Protein 3DKA (pdb70)

Organism: Bacillus subtilis (strain 168) (NCBI:txid224308)

InterPro domains:
  IPR007837 DNA damage-inducible protein DinB [PF05163] (1-151)
  IPR034660 DinB/YfiT-like putative metalloenzymes [G3DSA:1.20.120.450] (1-144)
  IPR034660 DinB/YfiT-like putative metalloenzymes [SSF109854] (5-150)

Foldseek 3Di:
DVLLVQVCQQLVQLLVLLVLQDPVQQQPAPDPPGGLVVLLLCLLVLLLLLLVCLQVLENCSVVDDDDRSNVSSVVSSVNSSVSRVPRDVCSQQDWRDVPPDIDGSVRSSVVSVSSLVSLVVSVVSSVVVDDPGDDNGHD/DVLLVQVCQQLVQLLVLLVLQDPVQQQPAPDPPGGLVVLLLCLLVVLLLLLVCLLVLENCSVVPPDDDPDDRSNVSSVVSSVSSSVSRVPRDVCSQQDWRDDCTDGSVRSSVVSVSSLVSLVVSVVSSVVVDDDGDDNGHD

CATH classification: 1.20.120.450

Secondary structure (DSSP, 8-state):
-HHHHHHHHHHHHHHHHHTT--TTSTT--SSTT--HHHHHHHHHHHHHHHHHHHHHSSSGGGT-----HHHHHHHHHHHHHHHHHT--HHHHHSEE---SS-EEHHHHHHH--HHHHHHHHHHHHHH-----PPPSS--/-HHHHHHHHHHHHHHHHHHT--GGGTT--SSTT--HHHHHHHHHHHHHHHHHHHHHSSSGGGT---------HHHHHHHHHHHHHHHHTT--HHHHHSEE----EEHHHHHHH--HHHHHHHHHHHHHH--------SS--

Nearest PDB structures (foldseek):
  3dka-assembly1_A  TM=1.007E+00  e=7.018E-20  Bacillus subtilis
  3dka-assembly1_B  TM=9.836E-01  e=7.040E-18  Bacillus subtilis
  3gor-assembly2_D  TM=9.625E-01  e=6.086E-12  Geobacillus stearothermophilus
  6iz2-assembly1_A  TM=8.121E-01  e=1.147E-03  Deinococcus radiodurans R1 = ATCC 13939 = DSM 20539
  2yqy-assembly1_A  TM=7.508E-01  e=2.844E-02  Thermus thermophilus HB8

B-factor: mean 34.04, std 8.87, range [6.15, 75.33]

Structure (mmCIF, N/CA/C/O backbone):
data_3DKA
#
_entry.id   3DKA
#
_cell.length_a   57.690
_cell.length_b   63.340
_cell.length_c   82.060
_cell.angle_alpha   90.000
_cell.angle_beta   90.000
_cell.angle_gamma   90.000
#
_symmetry.space_group_name_H-M   'P 21 21 21'
#
loop_
_entity.id
_entity.type
_entity.pdbx_description
1 polymer 'DinB-like Protein'
2 non-polymer 'CHLORIDE ION'
3 water water
#
loop_
_atom_site.group_PDB
_atom_site.id
_atom_site.type_symbol
_atom_site.label_atom_id
_atom_site.label_alt_id
_atom_site.label_comp_id
_atom_site.label_asym_id
_atom_site.label_entity_id
_atom_site.label_seq_id
_atom_site.pdbx_PDB_ins_code
_atom_site.Cartn_x
_atom_site.Cartn_y
_atom_site.Cartn_z
_atom_site.occupancy
_atom_site.B_iso_or_equiv
_atom_site.auth_seq_id
_atom_site.auth_comp_id
_atom_site.auth_asym_id
_atom_site.auth_atom_id
_atom_site.pdbx_PDB_model_num
ATOM 1 N N . ASN A 1 6 ? 25.038 26.090 3.793 1.00 48.42 5 ASN A N 1
ATOM 2 C CA . ASN A 1 6 ? 24.694 27.496 4.170 1.00 48.55 5 ASN A CA 1
ATOM 3 C C . ASN A 1 6 ? 25.201 27.821 5.579 1.00 46.03 5 ASN A C 1
ATOM 4 O O . ASN A 1 6 ? 24.548 27.492 6.579 1.00 45.34 5 ASN A O 1
ATOM 9 N N . GLN A 1 7 ? 26.362 28.476 5.647 1.00 42.78 6 GLN A N 1
ATOM 10 C CA . GLN A 1 7 ? 27.013 28.749 6.923 1.00 39.86 6 GLN A CA 1
ATOM 11 C C . GLN A 1 7 ? 26.350 29.897 7.707 1.00 37.66 6 GLN A C 1
ATOM 12 O O . GLN A 1 7 ? 26.439 29.937 8.931 1.00 37.43 6 GLN A O 1
ATOM 15 N N . ILE A 1 8 ? 25.684 30.814 7.010 1.00 35.01 7 ILE A N 1
ATOM 16 C CA . ILE A 1 8 ? 24.965 31.923 7.657 1.00 34.35 7 ILE A CA 1
ATOM 17 C C . ILE A 1 8 ? 23.824 31.376 8.509 1.00 31.16 7 ILE A C 1
ATOM 18 O O . ILE A 1 8 ? 23.710 31.698 9.684 1.00 28.71 7 ILE A O 1
ATOM 23 N N . VAL A 1 9 ? 22.987 30.550 7.890 1.00 30.95 8 VAL A N 1
ATOM 24 C CA . VAL A 1 9 ? 21.840 29.926 8.560 1.00 29.93 8 VAL A CA 1
ATOM 25 C C . VAL A 1 9 ? 22.315 28.951 9.639 1.00 29.64 8 VAL A C 1
ATOM 26 O O . VAL A 1 9 ? 21.832 28.962 10.758 1.00 30.36 8 VAL A O 1
ATOM 30 N N . SER A 1 10 ? 23.276 28.117 9.285 1.00 30.17 9 SER A N 1
ATOM 31 C CA . SER A 1 10 ? 23.871 27.177 10.220 1.00 30.76 9 SER A CA 1
ATOM 32 C C . SER A 1 10 ? 24.424 27.877 11.473 1.00 30.09 9 SER A C 1
ATOM 33 O O . SER A 1 10 ? 24.170 27.471 12.607 1.00 29.99 9 SER A O 1
ATOM 36 N N . HIS A 1 11 ? 25.199 28.930 11.255 1.00 29.88 10 HIS A N 1
ATOM 37 C CA . HIS A 1 11 ? 25.835 29.644 12.351 1.00 29.32 10 HIS A CA 1
ATOM 38 C C . HIS A 1 11 ? 24.781 30.357 13.219 1.00 27.87 10 HIS A C 1
ATOM 39 O O . HIS A 1 11 ? 24.905 30.405 14.450 1.00 27.76 10 HIS A O 1
ATOM 46 N N . PHE A 1 12 ? 23.743 30.883 12.578 1.00 26.46 11 PHE A N 1
ATOM 47 C CA . PHE A 1 12 ? 22.606 31.464 13.305 1.00 26.14 11 PHE A CA 1
ATOM 48 C C . PHE A 1 12 ? 21.916 30.442 14.215 1.00 25.25 11 PHE A C 1
ATOM 49 O O . PHE A 1 12 ? 21.832 30.638 15.426 1.00 26.68 11 PHE A O 1
ATOM 57 N N . LEU A 1 13 ? 21.439 29.356 13.622 1.00 25.30 12 LEU A N 1
ATOM 58 C CA . LEU A 1 13 ? 20.717 28.290 14.344 1.00 24.59 12 LEU A CA 1
ATOM 59 C C . LEU A 1 13 ? 21.539 27.654 15.461 1.00 24.59 12 LEU A C 1
ATOM 60 O O . LEU A 1 13 ? 20.992 27.213 16.484 1.00 24.04 12 LEU A O 1
ATOM 65 N N . SER A 1 14 ? 22.850 27.600 15.245 1.00 24.27 13 SER A N 1
ATOM 66 C CA . SER A 1 14 ? 23.830 27.158 16.242 1.00 24.68 13 SER A CA 1
ATOM 67 C C . SER A 1 14 ? 23.665 27.856 17.589 1.00 25.19 13 SER A C 1
ATOM 68 O O . SER A 1 14 ? 23.933 27.260 18.634 1.00 27.87 13 SER A O 1
ATOM 71 N N . HIS A 1 15 ? 23.261 29.127 17.553 1.00 24.35 14 HIS A N 1
ATOM 72 C CA . HIS A 1 15 ? 22.979 29.904 18.755 1.00 23.42 14 HIS A CA 1
ATOM 73 C C . HIS A 1 15 ? 21.485 29.987 19.065 1.00 22.61 14 HIS A C 1
ATOM 74 O O . HIS A 1 15 ? 21.083 29.831 20.207 1.00 23.08 14 HIS A O 1
ATOM 81 N N . ARG A 1 16 ? 20.675 30.251 18.046 1.00 23.62 15 ARG A N 1
ATOM 82 C CA . ARG A 1 16 ? 19.224 30.381 18.201 1.00 23.64 15 ARG A CA 1
ATOM 83 C C . ARG A 1 16 ? 18.565 29.104 18.709 1.00 24.14 15 ARG A C 1
ATOM 84 O O . ARG A 1 16 ? 17.611 29.166 19.496 1.00 25.52 15 ARG A O 1
ATOM 92 N N . ASN A 1 17 ? 19.046 27.947 18.267 1.00 24.64 16 ASN A N 1
ATOM 93 C CA . ASN A 1 17 ? 18.520 26.669 18.789 1.00 24.41 16 ASN A CA 1
ATOM 94 C C . ASN A 1 17 ? 18.653 26.605 20.307 1.00 24.60 16 ASN A C 1
ATOM 95 O O . ASN A 1 17 ? 17.780 26.065 20.984 1.00 24.27 16 ASN A O 1
ATOM 100 N N . VAL A 1 18 ? 19.750 27.158 20.833 1.00 25.27 17 VAL A N 1
ATOM 101 C CA . VAL A 1 18 ? 19.975 27.188 22.284 1.00 25.04 17 VAL A CA 1
ATOM 102 C C . VAL A 1 18 ? 19.026 28.191 22.961 1.00 25.08 17 VAL A C 1
ATOM 103 O O . VAL A 1 18 ? 18.427 27.877 23.965 1.00 24.12 17 VAL A O 1
ATOM 107 N N . THR A 1 19 ? 18.902 29.389 22.394 1.00 26.51 18 THR A N 1
ATOM 108 C CA . THR A 1 19 ? 17.965 30.409 22.871 1.00 27.53 18 THR A CA 1
ATOM 109 C C . THR A 1 19 ? 16.543 29.843 23.000 1.00 28.50 18 THR A C 1
ATOM 110 O O . THR A 1 19 ? 15.849 30.095 23.992 1.00 28.06 18 THR A O 1
ATOM 114 N N . ASN A 1 20 ? 16.118 29.087 21.993 1.00 29.51 19 ASN A N 1
ATOM 115 C CA . ASN A 1 20 ? 14.783 28.488 21.989 1.00 29.55 19 ASN A CA 1
ATOM 116 C C . ASN A 1 20 ? 14.652 27.396 23.044 1.00 31.25 19 ASN A C 1
ATOM 117 O O . ASN A 1 20 ? 13.610 27.268 23.690 1.00 32.35 19 ASN A O 1
ATOM 122 N N . GLU A 1 21 ? 15.719 26.626 23.213 1.00 32.69 20 GLU A N 1
ATOM 123 C CA . GLU A 1 21 ? 15.767 25.534 24.178 1.00 35.00 20 GLU A CA 1
ATOM 124 C C . GLU A 1 21 ? 15.688 26.070 25.604 1.00 33.10 20 GLU A C 1
ATOM 125 O O . GLU A 1 21 ? 15.045 25.462 26.460 1.00 35.08 20 GLU A O 1
ATOM 131 N N . LEU A 1 22 ? 16.332 27.213 25.848 1.00 31.43 21 LEU A N 1
ATOM 132 C CA . LEU A 1 22 ? 16.225 27.917 27.129 1.00 30.24 21 LEU A CA 1
ATOM 133 C C . LEU A 1 22 ? 14.834 28.510 27.364 1.00 30.40 21 LEU A C 1
ATOM 134 O O . LEU A 1 22 ? 14.351 28.504 28.488 1.00 30.91 21 LEU A O 1
ATOM 139 N N . ALA A 1 23 ? 14.209 29.041 26.316 1.00 30.75 22 ALA A N 1
ATOM 140 C CA . ALA A 1 23 ? 12.859 29.619 26.408 1.00 31.46 22 ALA A CA 1
ATOM 141 C C . ALA A 1 23 ? 11.796 28.558 26.747 1.00 32.45 22 ALA A C 1
ATOM 142 O O . ALA A 1 23 ? 10.780 28.865 27.374 1.00 31.34 22 ALA A O 1
ATOM 144 N N . GLU A 1 24 ? 12.040 27.317 26.322 1.00 34.39 23 GLU A N 1
ATOM 145 C CA A GLU A 1 24 ? 11.174 26.169 26.634 0.50 34.96 23 GLU A CA 1
ATOM 146 C CA B GLU A 1 24 ? 11.138 26.207 26.645 0.50 34.77 23 GLU A CA 1
ATOM 147 C C . GLU A 1 24 ? 11.129 25.903 28.143 1.00 35.58 23 GLU A C 1
ATOM 148 O O . GLU A 1 24 ? 10.153 25.366 28.660 1.00 36.32 23 GLU A O 1
ATOM 159 N N . LYS A 1 25 ? 12.194 26.283 28.841 1.00 35.86 24 LYS A N 1
ATOM 160 C CA . LYS A 1 25 ? 12.322 26.043 30.276 1.00 36.23 24 LYS A CA 1
ATOM 161 C C . LYS A 1 25 ? 11.649 27.108 31.139 1.00 36.34 24 LYS A C 1
ATOM 162 O O . LYS A 1 25 ? 11.623 26.983 32.360 1.00 37.52 24 LYS A O 1
ATOM 168 N N . ILE A 1 26 ? 11.089 28.139 30.508 1.00 35.84 25 ILE A N 1
ATOM 169 C CA . ILE A 1 26 ? 10.418 29.222 31.213 1.00 35.04 25 ILE A CA 1
ATOM 170 C C . ILE A 1 26 ? 8.920 28.931 31.291 1.00 36.16 25 ILE A C 1
ATOM 171 O O . ILE A 1 26 ? 8.211 29.014 30.283 1.00 35.19 25 ILE A O 1
ATOM 176 N N . SER A 1 27 ? 8.439 28.591 32.485 1.00 37.42 26 SER A N 1
ATOM 177 C CA . SER A 1 27 ? 7.006 28.394 32.698 1.00 38.64 26 SER A CA 1
ATOM 178 C C . SER A 1 27 ? 6.273 29.729 32.570 1.00 40.30 26 SER A C 1
ATOM 179 O O . SER A 1 27 ? 6.885 30.796 32.660 1.00 41.00 26 SER A O 1
ATOM 182 N N . LYS A 1 28 ? 4.961 29.665 32.369 1.00 41.72 27 LYS A N 1
ATOM 183 C CA . LYS A 1 28 ? 4.148 30.879 32.193 1.00 43.34 27 LYS A CA 1
ATOM 184 C C . LYS A 1 28 ? 4.025 31.720 33.470 1.00 42.45 27 LYS A C 1
ATOM 185 O O . LYS A 1 28 ? 3.612 32.874 33.410 1.00 41.26 27 LYS A O 1
ATOM 191 N N . ASP A 1 29 ? 4.400 31.130 34.604 1.00 43.25 28 ASP A N 1
ATOM 192 C CA . ASP A 1 29 ? 4.491 31.824 35.883 1.00 43.67 28 ASP A CA 1
ATOM 193 C C . ASP A 1 29 ? 5.759 32.664 36.002 1.00 42.03 28 ASP A C 1
ATOM 194 O O . ASP A 1 29 ? 5.797 33.614 36.786 1.00 42.25 28 ASP A O 1
ATOM 199 N N . HIS A 1 30 ? 6.788 32.325 35.229 1.00 39.77 29 HIS A N 1
ATOM 200 C CA . HIS A 1 30 ? 8.053 33.060 35.274 1.00 37.86 29 HIS A CA 1
ATOM 201 C C . HIS A 1 30 ? 8.283 33.983 34.089 1.00 35.49 29 HIS A C 1
ATOM 202 O O . HIS A 1 30 ? 9.388 34.497 33.907 1.00 35.00 29 HIS A O 1
ATOM 209 N N . TYR A 1 31 ? 7.237 34.191 33.292 1.00 33.93 30 TYR A N 1
ATOM 210 C CA . TYR A 1 31 ? 7.247 35.163 32.193 1.00 32.33 30 TYR A CA 1
ATOM 211 C C . TYR A 1 31 ? 7.625 36.566 32.691 1.00 32.57 30 TYR A C 1
ATOM 212 O O . TYR A 1 31 ? 8.375 37.290 32.034 1.00 33.03 30 TYR A O 1
ATOM 221 N N . SER A 1 32 ? 7.122 36.929 33.869 1.00 32.65 31 SER A N 1
ATOM 222 C CA . SER A 1 32 ? 7.350 38.251 34.444 1.00 31.31 31 SER A CA 1
ATOM 223 C C . SER A 1 32 ? 8.603 38.323 35.314 1.00 29.67 31 SER A C 1
ATOM 224 O O . SER A 1 32 ? 8.885 39.368 35.891 1.00 29.78 31 SER A O 1
ATOM 227 N N . TYR A 1 33 ? 9.350 37.227 35.410 1.00 29.33 32 TYR A N 1
ATOM 228 C CA . TYR A 1 33 ? 10.506 37.167 36.299 1.00 29.15 32 TYR A CA 1
ATOM 229 C C . TYR A 1 33 ? 11.607 38.151 35.906 1.00 30.12 32 TYR A C 1
ATOM 230 O O . TYR A 1 33 ? 12.015 38.206 34.754 1.00 31.69 32 TYR A O 1
ATOM 239 N N . LYS A 1 34 ? 12.079 38.914 36.889 1.00 30.71 33 LYS A N 1
ATOM 240 C CA . LYS A 1 34 ? 13.159 39.880 36.709 1.00 30.69 33 LYS A CA 1
ATOM 241 C C . LYS A 1 34 ? 14.235 39.599 37.754 1.00 28.92 33 LYS A C 1
ATOM 242 O O . LYS A 1 34 ? 13.926 39.546 38.936 1.00 26.90 33 LYS A O 1
ATOM 248 N N . PRO A 1 35 ? 15.491 39.389 37.322 1.00 27.58 34 PRO A N 1
ATOM 249 C CA . PRO A 1 35 ? 16.606 39.217 38.248 1.00 27.78 34 PRO A CA 1
ATOM 250 C C . PRO A 1 35 ? 16.836 40.416 39.150 1.00 27.29 34 PRO A C 1
ATOM 251 O O . PRO A 1 35 ? 17.250 40.247 40.288 1.00 27.26 34 PRO A O 1
ATOM 255 N N . ALA A 1 36 ? 16.599 41.615 38.628 1.00 28.17 35 ALA A N 1
ATOM 256 C CA . ALA A 1 36 ? 16.707 42.847 39.400 1.00 29.15 35 ALA A CA 1
ATOM 257 C C . ALA A 1 36 ? 15.612 43.810 38.962 1.00 30.45 35 ALA A C 1
ATOM 258 O O . ALA A 1 36 ? 14.941 43.581 37.954 1.00 29.71 35 ALA A O 1
ATOM 260 N N . GLU A 1 37 ? 15.436 44.883 39.731 1.00 31.70 36 GLU A N 1
ATOM 261 C CA . GLU A 1 37 ? 14.359 45.849 39.496 1.00 33.27 36 GLU A CA 1
ATOM 262 C C . GLU A 1 37 ? 14.408 46.491 38.101 1.00 32.62 36 GLU A C 1
ATOM 263 O O . GLU A 1 37 ? 13.37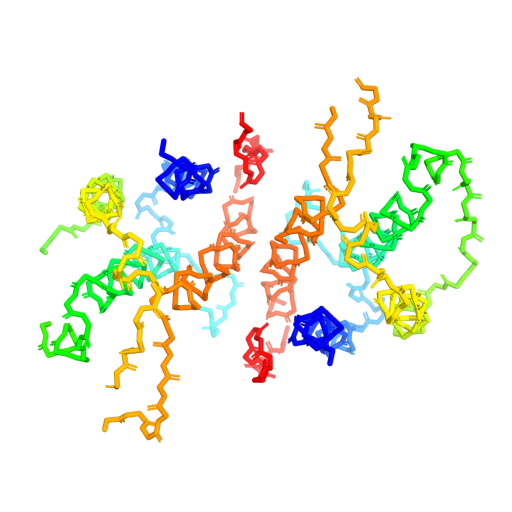5 46.682 37.465 1.00 33.08 36 GLU A O 1
ATOM 269 N N . THR A 1 38 ? 15.614 46.813 37.637 1.00 31.81 37 THR A N 1
ATOM 270 C CA . THR A 1 38 ? 15.811 47.490 36.357 1.00 31.35 37 THR A CA 1
ATOM 271 C C . THR A 1 38 ? 16.084 46.522 35.193 1.00 32.65 37 THR A C 1
ATOM 272 O O . THR A 1 38 ? 16.546 46.941 34.133 1.00 33.63 37 THR A O 1
ATOM 276 N N . SER A 1 39 ? 15.800 45.234 35.388 1.00 32.78 38 SER A N 1
ATOM 277 C CA . SER A 1 39 ? 15.999 44.222 34.353 1.00 31.84 38 SER A CA 1
ATOM 278 C C . SER A 1 39 ? 14.754 44.011 33.507 1.00 30.81 38 SER A C 1
ATOM 279 O O . SER A 1 39 ? 13.647 44.281 33.944 1.00 31.15 38 SER A O 1
ATOM 290 N N . SER A 1 41 ? 11.987 41.586 31.961 1.00 28.78 40 SER A N 1
ATOM 291 C CA . SER A 1 41 ? 11.371 40.354 32.432 1.00 28.91 40 SER A CA 1
ATOM 292 C C . SER A 1 41 ? 11.854 39.207 31.546 1.00 29.34 40 SER A C 1
ATOM 293 O O . SER A 1 41 ? 12.473 39.429 30.503 1.00 28.37 40 SER A O 1
ATOM 296 N N . ALA A 1 42 ? 11.594 37.978 31.982 1.00 29.58 41 ALA A N 1
ATOM 297 C CA . ALA A 1 42 ? 11.972 36.794 31.216 1.00 28.53 41 ALA A CA 1
ATOM 298 C C . ALA A 1 42 ? 11.399 36.869 29.799 1.00 28.74 41 ALA A C 1
ATOM 299 O O . ALA A 1 42 ? 12.095 36.616 28.822 1.00 29.00 41 ALA A O 1
ATOM 301 N N . GLU A 1 43 ? 10.131 37.235 29.684 1.00 30.04 42 GLU A N 1
ATOM 302 C CA . GLU A 1 43 ? 9.502 37.302 28.372 1.00 32.33 42 GLU A CA 1
ATOM 303 C C . GLU A 1 43 ? 9.957 38.507 27.535 1.00 31.51 42 GLU A C 1
ATOM 304 O O . GLU A 1 43 ? 10.104 38.391 26.317 1.00 31.68 42 GLU A O 1
ATOM 310 N N . GLU A 1 44 ? 10.188 39.647 28.182 1.00 30.68 43 GLU A N 1
ATOM 311 C CA . GLU A 1 44 ? 10.749 40.821 27.503 1.00 30.35 43 GLU A CA 1
ATOM 312 C C . GLU A 1 44 ? 12.138 40.529 26.924 1.00 29.65 43 GLU A C 1
ATOM 313 O O . GLU A 1 44 ? 12.457 40.976 25.814 1.00 29.51 43 GLU A O 1
ATOM 319 N N . LEU A 1 45 ? 12.957 39.772 27.658 1.00 27.79 44 LEU A N 1
ATOM 320 C CA . LEU A 1 45 ? 14.276 39.385 27.159 1.00 27.11 44 LEU A CA 1
ATOM 321 C C . LEU A 1 45 ? 14.153 38.515 25.907 1.00 26.37 44 LEU A C 1
ATOM 322 O O . LEU A 1 45 ? 14.775 38.803 24.878 1.00 26.07 44 LEU A O 1
ATOM 327 N N . VAL A 1 46 ? 13.335 37.467 25.986 1.00 26.48 45 VAL A N 1
ATOM 328 C CA . VAL A 1 46 ? 13.196 36.531 24.869 1.00 26.12 45 VAL A CA 1
ATOM 329 C C . VAL A 1 46 ? 12.543 37.176 23.637 1.00 27.27 45 VAL A C 1
ATOM 330 O O . VAL A 1 46 ? 13.036 37.000 22.514 1.00 27.60 45 VAL A O 1
ATOM 334 N N . LYS A 1 47 ? 11.460 37.926 23.843 1.00 28.18 46 LYS A N 1
ATOM 335 C CA . LYS A 1 47 ? 10.801 38.637 22.747 1.00 28.87 46 LYS A CA 1
ATOM 336 C C . LYS A 1 47 ? 11.771 39.587 22.054 1.00 28.49 46 LYS A C 1
ATOM 337 O O . LYS A 1 47 ? 11.753 39.700 20.832 1.00 29.25 46 LYS A O 1
ATOM 343 N N . HIS A 1 48 ? 12.609 40.270 22.833 1.00 27.62 47 HIS A N 1
ATOM 344 C CA . HIS A 1 48 ? 13.587 41.202 22.269 1.00 27.17 47 HIS A CA 1
ATOM 345 C C . HIS A 1 48 ? 14.629 40.496 21.388 1.00 25.67 47 HIS A C 1
ATOM 346 O O . HIS A 1 48 ? 15.002 41.004 20.343 1.00 26.66 47 HIS A O 1
ATOM 353 N N . ILE A 1 49 ? 15.105 39.339 21.827 1.00 25.57 48 ILE A N 1
ATOM 354 C CA . ILE A 1 49 ? 16.023 38.535 21.036 1.00 25.04 48 ILE A CA 1
ATOM 355 C C . ILE A 1 49 ? 15.386 38.135 19.706 1.00 25.60 48 ILE A C 1
ATOM 356 O O . ILE A 1 49 ? 16.030 38.188 18.670 1.00 26.33 48 ILE A O 1
ATOM 361 N N . LEU A 1 50 ? 14.112 37.753 19.750 1.00 26.07 49 LEU A N 1
ATOM 362 C CA . LEU A 1 50 ? 13.400 37.273 18.568 1.00 25.11 49 LEU A CA 1
ATOM 363 C C . LEU A 1 50 ? 13.108 38.375 17.563 1.00 25.67 49 LEU A C 1
ATOM 364 O O . LEU A 1 50 ? 13.329 38.197 16.369 1.00 27.25 49 LEU A O 1
ATOM 369 N N . THR A 1 51 ? 12.609 39.507 18.043 1.00 26.33 50 THR A N 1
ATOM 370 C CA . THR A 1 51 ? 12.242 40.619 17.166 1.00 26.17 50 THR A CA 1
ATOM 371 C C . THR A 1 51 ? 13.463 41.367 16.660 1.00 27.93 50 THR A C 1
ATOM 372 O O . THR A 1 51 ? 13.456 41.848 15.531 1.00 29.27 50 THR A O 1
ATOM 376 N N . SER A 1 52 ? 14.514 41.467 17.473 1.00 28.36 51 SER A N 1
ATOM 377 C CA . SER A 1 52 ? 15.694 42.239 17.070 1.00 29.39 51 SER A CA 1
ATOM 378 C C . SER A 1 52 ? 16.441 41.587 15.908 1.00 28.92 51 SER A C 1
ATOM 379 O O . SER A 1 52 ? 16.812 42.277 14.956 1.00 30.80 51 SER A O 1
ATOM 382 N N . PHE A 1 53 ? 16.648 40.272 15.964 1.00 27.70 52 PHE A N 1
ATOM 383 C CA . PHE A 1 53 ? 17.304 39.574 14.852 1.00 27.05 52 PHE A CA 1
ATOM 384 C C . PHE A 1 53 ? 16.483 39.684 13.571 1.00 27.77 52 PHE A C 1
ATOM 385 O O . PHE A 1 53 ? 17.040 39.908 12.494 1.00 28.58 52 PHE A O 1
ATOM 393 N N . HIS A 1 54 ? 15.167 39.529 13.688 1.00 28.50 53 HIS A N 1
ATOM 394 C CA . HIS A 1 54 ? 14.289 39.575 12.515 1.00 29.80 53 HIS A CA 1
ATOM 395 C C . HIS A 1 54 ? 14.331 40.958 11.850 1.00 29.14 53 HIS A C 1
ATOM 396 O O . HIS A 1 54 ? 14.416 41.079 10.623 1.00 28.72 53 HIS A O 1
ATOM 403 N N . LEU A 1 55 ? 14.298 41.997 12.673 1.00 28.86 54 LEU A N 1
ATOM 404 C CA . LEU A 1 55 ? 14.452 43.360 12.187 1.00 29.53 54 LEU A CA 1
ATOM 405 C C . LEU A 1 55 ? 15.753 43.522 11.386 1.00 29.70 54 LEU A C 1
ATOM 406 O O . LEU A 1 55 ? 15.732 44.003 10.251 1.00 28.38 54 LEU A O 1
ATOM 411 N N . PHE A 1 56 ? 16.876 43.117 11.970 1.00 30.43 55 PHE A N 1
ATOM 412 C CA . PHE A 1 56 ? 18.170 43.222 11.283 1.00 32.22 55 PHE A CA 1
ATOM 413 C C . PHE A 1 56 ? 18.148 42.452 9.967 1.00 31.78 55 PHE A C 1
ATOM 414 O O . PHE A 1 56 ? 18.604 42.960 8.949 1.00 32.65 55 PHE A O 1
ATOM 422 N N . ALA A 1 57 ? 17.629 41.222 10.006 1.00 31.42 56 ALA A N 1
ATOM 423 C CA . ALA A 1 57 ? 17.517 40.364 8.825 1.00 30.55 56 ALA A CA 1
ATOM 424 C C . ALA A 1 57 ? 16.785 41.086 7.690 1.00 29.82 56 ALA A C 1
ATOM 425 O O . ALA A 1 57 ? 17.224 41.043 6.546 1.00 30.49 56 ALA A O 1
ATOM 427 N N . ASN A 1 58 ? 15.679 41.750 8.015 1.00 30.10 57 ASN A N 1
ATOM 428 C CA . ASN A 1 58 ? 14.933 42.545 7.038 1.00 31.42 57 ASN A CA 1
ATOM 429 C C . ASN A 1 58 ? 15.707 43.764 6.528 1.00 32.12 57 ASN A C 1
ATOM 430 O O . ASN A 1 58 ? 15.599 44.135 5.359 1.00 32.95 57 ASN A O 1
ATOM 435 N N . VAL A 1 59 ? 16.487 44.392 7.398 1.00 32.55 58 VAL A N 1
ATOM 436 C CA . VAL A 1 59 ? 1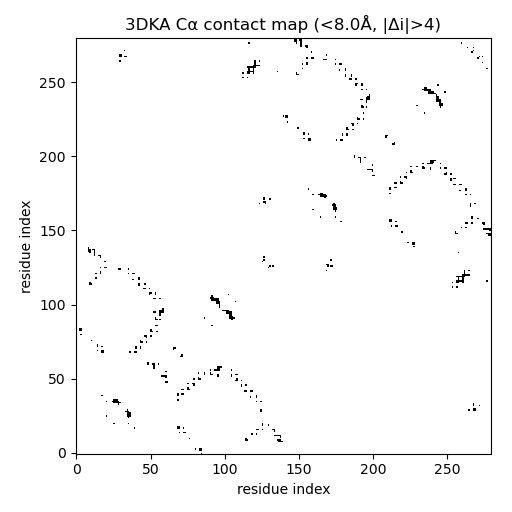7.313 45.515 6.969 1.00 32.16 58 VAL A CA 1
ATOM 437 C C . VAL A 1 59 ? 18.344 45.040 5.927 1.00 32.32 58 VAL A C 1
ATOM 438 O O . VAL A 1 59 ? 18.526 45.685 4.899 1.00 32.17 58 VAL A O 1
ATOM 442 N N . ILE A 1 60 ? 18.977 43.897 6.178 1.00 32.57 59 ILE A N 1
ATOM 443 C CA . ILE A 1 60 ? 19.929 43.311 5.224 1.00 33.16 59 ILE A CA 1
ATOM 444 C C . ILE A 1 60 ? 19.229 42.891 3.933 1.00 33.68 59 ILE A C 1
ATOM 445 O O . ILE A 1 60 ? 19.772 43.047 2.846 1.00 33.46 59 ILE A O 1
ATOM 450 N N . LYS A 1 61 ? 18.016 42.363 4.069 1.00 35.90 60 LYS A N 1
ATOM 451 C CA . LYS A 1 61 ? 17.240 41.888 2.940 1.00 37.51 60 LYS A CA 1
ATOM 452 C C . LYS A 1 61 ? 16.832 43.039 2.038 1.00 38.39 60 LYS A C 1
ATOM 453 O O . LYS A 1 61 ? 16.995 42.959 0.825 1.00 37.97 60 LYS A O 1
ATOM 459 N N . GLU A 1 62 ? 16.311 44.109 2.629 1.00 39.95 61 GLU A N 1
ATOM 460 C CA . GLU A 1 62 ? 15.835 45.250 1.847 1.00 40.78 61 GLU A CA 1
ATOM 461 C C . GLU A 1 62 ? 16.965 46.135 1.349 1.00 41.25 61 GLU A C 1
ATOM 462 O O . GLU A 1 62 ? 16.868 46.704 0.260 1.00 41.39 61 GLU A O 1
ATOM 468 N N . GLY A 1 63 ? 18.023 46.263 2.147 1.00 42.49 62 GLY A N 1
ATOM 469 C CA . GLY A 1 63 ? 19.079 47.248 1.893 1.00 43.05 62 GLY A CA 1
ATOM 470 C C . GLY A 1 63 ? 18.654 48.655 2.306 1.00 43.60 62 GLY A C 1
ATOM 471 O O . GLY A 1 63 ? 19.353 49.626 2.022 1.00 44.29 62 GLY A O 1
ATOM 472 N N . ASN A 1 64 ? 17.514 48.751 2.993 1.00 44.13 63 ASN A N 1
ATOM 473 C CA . ASN A 1 64 ? 16.911 50.019 3.407 1.00 44.22 63 ASN A CA 1
ATOM 474 C C . ASN A 1 64 ? 16.690 50.030 4.905 1.00 44.13 63 ASN A C 1
ATOM 475 O O . ASN A 1 64 ? 16.682 48.975 5.550 1.00 43.83 63 ASN A O 1
ATOM 480 N N . ALA A 1 65 ? 16.444 51.223 5.443 1.00 44.08 64 ALA A N 1
ATOM 481 C CA . ALA A 1 65 ? 16.019 51.374 6.832 1.00 43.64 64 ALA A CA 1
ATOM 482 C C . ALA A 1 65 ? 14.495 51.288 6.938 1.00 42.61 64 ALA A C 1
ATOM 483 O O . ALA A 1 65 ? 13.936 51.503 8.007 1.00 42.71 64 ALA A O 1
ATOM 485 N N . SER A 1 66 ? 13.834 50.949 5.832 1.00 41.73 65 SER A N 1
ATOM 486 C CA . SER A 1 66 ? 12.371 50.868 5.774 1.00 40.65 65 SER A CA 1
ATOM 487 C C . SER A 1 66 ? 11.738 49.827 6.699 1.00 39.86 65 SER A C 1
ATOM 488 O O . SER A 1 66 ? 10.608 50.016 7.136 1.00 39.35 65 SER A O 1
ATOM 491 N N . PRO A 1 67 ? 12.437 48.710 6.977 1.00 39.59 66 PRO A N 1
ATOM 492 C CA . PRO A 1 67 ? 11.857 47.760 7.927 1.00 39.76 66 PRO A CA 1
ATOM 493 C C . PRO A 1 67 ? 11.601 48.314 9.334 1.00 40.47 66 PRO A C 1
ATOM 494 O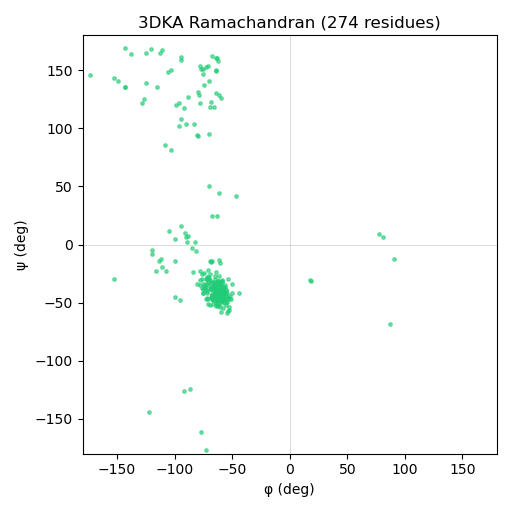 O . PRO A 1 67 ? 10.851 47.706 10.100 1.00 40.22 66 PRO A O 1
ATOM 498 N N . PHE A 1 68 ? 12.205 49.451 9.669 1.00 41.75 67 PHE A N 1
ATOM 499 C CA . PHE A 1 68 ? 11.917 50.123 10.938 1.00 43.37 67 PHE A CA 1
ATOM 500 C C . PHE A 1 68 ? 10.502 50.717 10.960 1.00 44.54 67 PHE A C 1
ATOM 501 O O . PHE A 1 68 ? 9.922 50.903 12.022 1.00 44.38 67 PHE A O 1
ATOM 509 N N . GLN A 1 69 ? 9.953 51.018 9.787 1.00 46.82 68 GLN A N 1
ATOM 510 C CA . GLN A 1 69 ? 8.599 51.565 9.682 1.00 48.39 68 GLN A CA 1
ATOM 511 C C . GLN A 1 69 ? 7.535 50.519 10.021 1.00 50.10 68 GLN A C 1
ATOM 512 O O . GLN A 1 69 ? 6.467 50.874 10.522 1.00 50.94 68 GLN A O 1
ATOM 518 N N . ASN A 1 70 ? 7.829 49.244 9.754 1.00 51.62 69 ASN A N 1
ATOM 519 C CA . ASN A 1 70 ? 6.904 48.148 10.062 1.00 53.00 69 ASN A CA 1
ATOM 520 C C . ASN A 1 70 ? 6.832 47.868 11.564 1.00 54.03 69 ASN A C 1
ATOM 521 O O . ASN A 1 70 ? 5.913 48.319 12.251 1.00 54.45 69 ASN A O 1
ATOM 523 N N . THR A 1 75 ? 0.570 39.145 17.790 1.00 53.63 74 THR A N 1
ATOM 524 C CA . THR A 1 75 ? -0.628 38.809 18.554 1.00 52.61 74 THR A CA 1
ATOM 525 C C . THR A 1 75 ? -0.384 37.669 19.549 1.00 51.26 74 THR A C 1
ATOM 526 O O . THR A 1 75 ? -1.022 37.602 20.597 1.00 51.47 74 THR A O 1
ATOM 528 N N . GLU A 1 76 ? 0.548 36.781 19.216 1.00 49.31 75 GLU A N 1
ATOM 529 C CA . GLU A 1 76 ? 0.844 35.594 20.030 1.00 46.86 75 GLU A CA 1
ATOM 530 C C . GLU A 1 76 ? 1.624 35.928 21.314 1.00 45.75 75 GLU A C 1
ATOM 531 O O . GLU A 1 76 ? 2.568 36.719 21.291 1.00 46.12 75 GLU A O 1
ATOM 537 N N . THR A 1 77 ? 1.230 35.298 22.421 1.00 44.16 76 THR A N 1
ATOM 538 C CA . THR A 1 77 ? 1.849 35.522 23.740 1.00 42.86 76 THR A CA 1
ATOM 539 C C . THR A 1 77 ? 2.657 34.332 24.273 1.00 41.10 76 THR A C 1
ATOM 540 O O . THR A 1 77 ? 3.483 34.506 25.175 1.00 41.68 76 THR A O 1
ATOM 544 N N . ASP A 1 78 ? 2.407 33.133 23.745 1.00 38.54 77 ASP A N 1
ATOM 545 C CA . ASP A 1 78 ? 3.182 31.948 24.116 1.00 36.36 77 ASP A CA 1
ATOM 546 C C . ASP A 1 78 ? 4.596 32.094 23.555 1.00 34.55 77 ASP A C 1
ATOM 547 O O . ASP A 1 78 ? 4.775 32.186 22.338 1.00 32.94 77 ASP A O 1
ATOM 552 N N . LEU A 1 79 ? 5.582 32.126 24.454 1.00 33.05 78 LEU A N 1
ATOM 553 C CA . LEU A 1 79 ? 6.990 32.323 24.090 1.00 31.78 78 LEU A CA 1
ATOM 554 C C . LEU A 1 79 ? 7.556 31.225 23.197 1.00 30.94 78 LEU A C 1
ATOM 555 O O . LEU A 1 79 ? 8.457 31.480 22.399 1.00 30.89 78 LEU A O 1
ATOM 560 N N . ASN A 1 80 ? 7.060 30.004 23.346 1.00 31.02 79 ASN A N 1
ATOM 561 C CA . ASN A 1 80 ? 7.529 28.887 22.521 1.00 31.49 79 ASN A CA 1
ATOM 562 C C . ASN A 1 80 ? 7.029 28.968 21.095 1.00 30.79 79 ASN A C 1
ATOM 563 O O . ASN A 1 80 ? 7.724 28.551 20.170 1.00 32.19 79 ASN A O 1
ATOM 568 N N . VAL A 1 81 ? 5.817 29.487 20.925 1.00 31.05 80 VAL A N 1
ATOM 569 C CA . VAL A 1 81 ? 5.244 29.683 19.595 1.00 30.53 80 VAL A CA 1
ATOM 570 C C . VAL A 1 81 ? 5.917 30.896 18.942 1.00 30.67 80 VAL A C 1
ATOM 571 O O . VAL A 1 81 ? 6.252 30.848 17.760 1.00 32.47 80 VAL A O 1
ATOM 575 N N . LEU A 1 82 ? 6.133 31.964 19.712 1.00 30.42 81 LEU A N 1
ATOM 576 C CA . LEU A 1 82 ? 6.864 33.138 19.229 1.00 30.63 81 LEU A CA 1
ATOM 577 C C . LEU A 1 82 ? 8.263 32.763 18.755 1.00 30.98 81 LEU A C 1
ATOM 578 O O . LEU A 1 82 ? 8.672 33.172 17.679 1.00 31.68 81 LEU A O 1
ATOM 583 N N . ALA A 1 83 ? 9.001 32.006 19.572 1.00 31.18 82 ALA A N 1
ATOM 584 C CA . ALA A 1 83 ? 10.353 31.541 19.205 1.00 29.82 82 ALA A CA 1
ATOM 585 C C . ALA A 1 83 ? 10.357 30.715 17.911 1.00 29.50 82 ALA A C 1
ATOM 586 O O . ALA A 1 83 ? 11.198 30.921 17.036 1.00 28.95 82 ALA A O 1
ATOM 588 N N . LYS A 1 84 ? 9.409 29.790 17.794 1.00 30.30 83 LYS A N 1
ATOM 589 C CA . LYS A 1 84 ? 9.297 28.940 16.607 1.00 32.73 83 LYS A CA 1
AT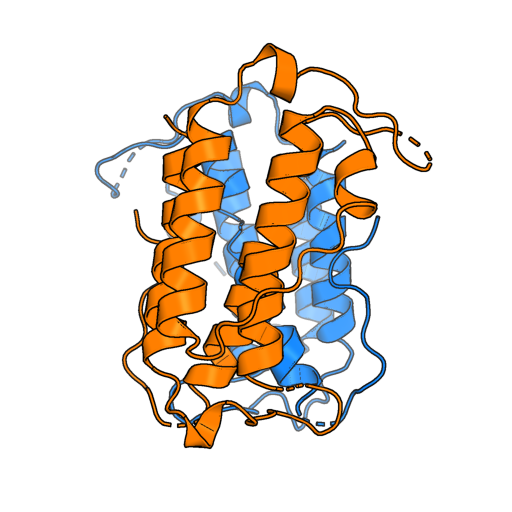OM 590 C C . LYS A 1 84 ? 8.986 29.763 15.351 1.00 31.40 83 LYS A C 1
ATOM 591 O O . LYS A 1 84 ? 9.646 29.625 14.323 1.00 31.81 83 LYS A O 1
ATOM 597 N N . THR A 1 85 ? 7.997 30.639 15.467 1.00 31.28 84 THR A N 1
ATOM 598 C CA . THR A 1 85 ? 7.566 31.5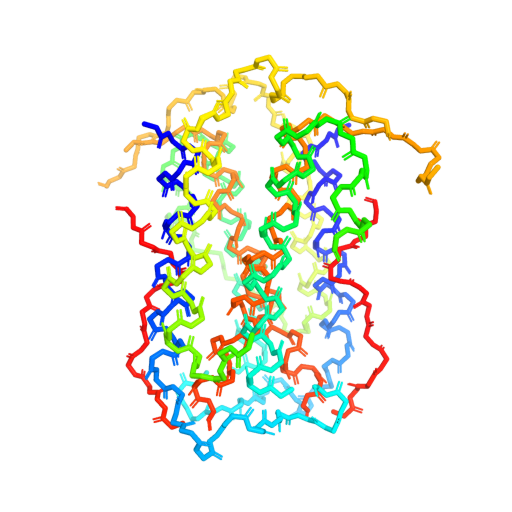14 14.376 1.00 31.30 84 THR A CA 1
ATOM 599 C C . THR A 1 85 ? 8.640 32.480 13.895 1.00 30.29 84 THR A C 1
ATOM 600 O O . THR A 1 85 ? 8.859 32.615 12.695 1.00 29.45 84 THR A O 1
ATOM 604 N N . TYR A 1 86 ? 9.283 33.170 14.831 1.00 30.20 85 TYR A N 1
ATOM 605 C CA . TYR A 1 86 ? 10.329 34.124 14.483 1.00 30.32 85 TYR A CA 1
ATOM 606 C C . TYR A 1 86 ? 11.608 33.464 13.976 1.00 29.65 85 TYR A C 1
ATOM 607 O O . TYR A 1 86 ? 12.300 34.034 13.145 1.00 29.11 85 TYR A O 1
ATOM 616 N N . THR A 1 87 ? 11.924 32.274 14.479 1.00 31.14 86 THR A N 1
ATOM 617 C CA . THR A 1 87 ? 13.102 31.537 14.009 1.00 31.27 86 THR A CA 1
ATOM 618 C C . THR A 1 87 ? 12.897 31.121 12.551 1.00 32.15 86 THR A C 1
ATOM 619 O O . THR A 1 87 ? 13.775 31.332 11.708 1.00 32.57 86 THR A O 1
ATOM 623 N N . GLU A 1 88 ? 11.728 30.561 12.264 1.00 32.58 87 GLU A N 1
ATOM 624 C CA . GLU A 1 88 ? 11.358 30.178 10.902 1.00 33.14 87 GLU A CA 1
ATOM 625 C C . GLU A 1 88 ? 11.403 31.362 9.944 1.00 31.40 87 GLU A C 1
ATOM 626 O O . GLU A 1 88 ? 11.927 31.234 8.841 1.00 30.95 87 GLU A O 1
ATOM 632 N N . LYS A 1 89 ? 10.878 32.510 10.370 1.00 29.95 88 LYS A N 1
ATOM 633 C CA . LYS A 1 89 ? 10.881 33.714 9.533 1.00 30.90 88 LYS A CA 1
ATOM 634 C C . LYS A 1 89 ? 12.289 34.255 9.306 1.00 29.66 88 LYS A C 1
ATOM 635 O O . LYS A 1 89 ? 12.602 34.718 8.219 1.00 30.29 88 LYS A O 1
ATOM 641 N N . THR A 1 90 ? 13.133 34.206 10.331 1.00 28.40 89 THR A N 1
ATOM 642 C CA . THR A 1 90 ? 14.519 34.682 10.213 1.00 26.86 89 THR A CA 1
ATOM 643 C C . THR A 1 90 ? 15.330 33.755 9.294 1.00 25.99 89 THR A C 1
ATOM 644 O O . THR A 1 90 ? 16.049 34.220 8.410 1.00 25.61 89 THR A O 1
ATOM 648 N N . VAL A 1 91 ? 15.183 32.446 9.484 1.00 25.61 90 VAL A N 1
ATOM 649 C CA . VAL A 1 91 ? 15.885 31.463 8.658 1.00 24.99 90 VAL A CA 1
ATOM 650 C C . VAL A 1 91 ? 15.552 31.656 7.182 1.00 25.21 90 VAL A C 1
ATOM 651 O O . VAL A 1 91 ? 16.461 31.676 6.350 1.00 24.14 90 VAL A O 1
ATOM 655 N N . ALA A 1 92 ? 14.259 31.825 6.880 1.00 24.49 91 ALA A N 1
ATOM 656 C CA . ALA A 1 92 ? 13.786 32.043 5.512 1.00 25.63 91 ALA A CA 1
ATOM 657 C C . ALA A 1 92 ? 14.413 33.272 4.864 1.00 27.65 91 ALA A C 1
ATOM 658 O O . ALA A 1 92 ? 14.668 33.268 3.665 1.00 29.40 91 ALA A O 1
ATOM 660 N N . ILE A 1 93 ? 14.638 34.327 5.652 1.00 28.97 92 ILE A N 1
ATOM 661 C CA . ILE A 1 93 ? 15.317 35.532 5.170 1.00 28.85 92 ILE A CA 1
ATOM 662 C C . ILE A 1 93 ? 16.807 35.276 4.965 1.00 30.48 92 ILE A C 1
ATOM 663 O O . ILE A 1 93 ? 17.354 35.630 3.928 1.00 30.87 92 ILE A O 1
ATOM 668 N N . LEU A 1 94 ? 17.451 34.655 5.952 1.00 30.69 93 LEU A N 1
ATOM 669 C CA . LEU A 1 94 ? 18.887 34.362 5.891 1.00 31.34 93 LEU A CA 1
ATOM 670 C C . LEU A 1 94 ? 19.266 33.360 4.792 1.00 33.13 93 LEU A C 1
ATOM 671 O O . LEU A 1 94 ? 20.336 33.479 4.193 1.00 31.98 93 LEU A O 1
ATOM 676 N N . GLU A 1 95 ? 18.397 32.380 4.537 1.00 35.10 94 GLU A N 1
ATOM 677 C CA . GLU A 1 95 ? 18.589 31.414 3.437 1.00 37.30 94 GLU A CA 1
ATOM 678 C C . GLU A 1 95 ? 18.744 32.082 2.079 1.00 37.90 94 GLU A C 1
ATOM 679 O O . GLU A 1 95 ? 19.474 31.584 1.216 1.00 39.25 94 GLU A O 1
ATOM 685 N N . GLN A 1 96 ? 18.032 33.195 1.892 1.00 38.38 95 GLN A N 1
ATOM 686 C CA A GLN A 1 96 ? 17.911 33.947 0.636 0.50 38.09 95 GLN A CA 1
ATOM 687 C CA B GLN A 1 96 ? 18.035 33.819 0.574 0.50 38.07 95 GLN A CA 1
ATOM 688 C C . GLN A 1 96 ? 18.989 35.011 0.451 1.00 39.20 95 GLN A C 1
ATOM 689 O O . GLN A 1 96 ? 19.082 35.624 -0.607 1.00 40.41 95 GLN A O 1
ATOM 700 N N . LEU A 1 97 ? 19.746 35.302 1.500 1.00 39.60 96 LEU A N 1
ATOM 701 C CA . LEU A 1 97 ? 20.731 36.376 1.418 1.00 39.62 96 LEU A CA 1
ATOM 702 C C . LEU A 1 97 ? 21.879 36.026 0.479 1.00 40.01 96 LEU A C 1
ATOM 703 O O . LEU A 1 97 ? 22.553 35.028 0.668 1.00 40.93 96 LEU A O 1
ATOM 708 N N . THR A 1 98 ? 22.090 36.867 -0.529 1.00 40.70 97 THR A N 1
ATOM 709 C CA . THR A 1 98 ? 23.128 36.662 -1.534 1.00 40.47 97 THR A CA 1
ATOM 710 C C . THR A 1 98 ? 24.387 37.431 -1.130 1.00 41.00 97 THR A C 1
ATOM 711 O O . THR A 1 98 ? 24.318 38.347 -0.308 1.00 40.42 97 THR A O 1
ATOM 715 N N . GLU A 1 99 ? 25.530 37.071 -1.710 1.00 41.68 98 GLU A N 1
ATOM 716 C CA . GLU A 1 99 ? 26.796 37.767 -1.411 1.00 43.02 98 GLU A CA 1
ATOM 717 C C . GLU A 1 99 ? 26.746 39.249 -1.789 1.00 42.51 98 GLU A C 1
ATOM 718 O O . GLU A 1 99 ? 27.454 40.060 -1.206 1.00 42.38 98 GLU A O 1
ATOM 724 N N . GLU A 1 100 ? 25.908 39.579 -2.765 1.00 42.90 99 GLU A N 1
ATOM 725 C CA . GLU A 1 100 ? 25.640 40.959 -3.172 1.00 43.73 99 GLU A CA 1
ATOM 726 C C . GLU A 1 100 ? 24.995 41.747 -2.040 1.00 41.44 99 GLU A C 1
ATOM 727 O O . GLU A 1 100 ? 25.397 42.880 -1.757 1.00 40.77 99 GLU A O 1
ATOM 733 N N . GLN A 1 101 ? 23.977 41.149 -1.419 1.00 39.60 100 GLN A N 1
ATOM 734 C CA . GLN A 1 101 ? 23.294 41.757 -0.273 1.00 37.58 100 GLN A CA 1
ATOM 735 C C . GLN A 1 101 ? 24.228 41.900 0.922 1.00 35.69 100 GLN A C 1
ATOM 736 O O . GLN A 1 101 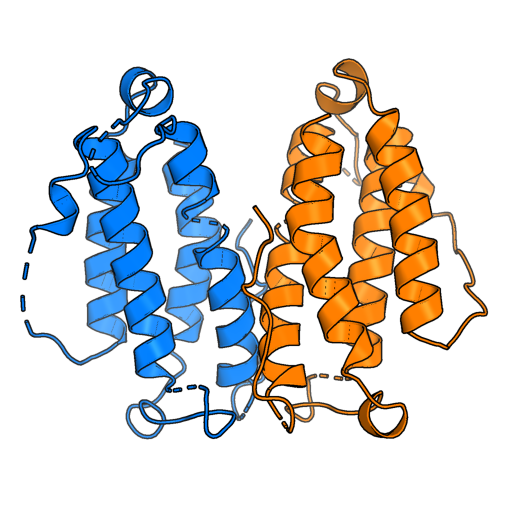? 24.148 42.871 1.656 1.00 34.66 100 GLN A O 1
ATOM 742 N N . LEU A 1 102 ? 25.125 40.939 1.099 1.00 36.02 101 LEU A N 1
ATOM 743 C CA . LEU A 1 102 ? 26.091 40.976 2.192 1.00 36.02 101 LEU A CA 1
ATOM 744 C C . LEU A 1 102 ? 27.194 42.012 1.965 1.00 37.33 101 LEU A C 1
ATOM 745 O O . LEU A 1 102 ? 27.626 42.676 2.900 1.00 38.25 101 LEU A O 1
ATOM 750 N N . ASP A 1 103 ? 27.634 42.151 0.718 1.00 38.87 102 ASP A N 1
ATOM 751 C CA . ASP A 1 103 ? 28.705 43.083 0.357 1.00 39.45 102 ASP A CA 1
ATOM 752 C C . ASP A 1 103 ? 28.264 44.547 0.300 1.00 39.41 102 ASP A C 1
ATOM 753 O O . ASP A 1 103 ? 29.071 45.442 0.549 1.00 39.83 102 ASP A O 1
ATOM 758 N N . ARG A 1 104 ? 27.001 44.792 -0.029 1.00 39.72 103 ARG A N 1
ATOM 759 C CA . ARG A 1 104 ? 26.551 46.154 -0.305 1.00 40.83 103 ARG A CA 1
ATOM 760 C C . ARG A 1 104 ? 26.378 46.993 0.949 1.00 41.64 103 ARG A C 1
ATOM 761 O O . ARG A 1 104 ? 26.042 46.477 2.017 1.00 41.47 103 ARG A O 1
ATOM 769 N N . GLU A 1 105 ? 26.574 48.299 0.782 1.00 42.26 104 GLU A N 1
ATOM 770 C CA . GLU A 1 105 ? 26.375 49.267 1.846 1.00 42.80 104 GLU A CA 1
ATOM 771 C C . GLU A 1 105 ? 24.882 49.564 1.998 1.00 41.14 104 GLU A C 1
ATOM 772 O O . GLU A 1 105 ? 24.204 49.859 1.024 1.00 41.00 104 GLU A O 1
ATOM 778 N N . ILE A 1 106 ? 24.379 49.466 3.223 1.00 40.23 105 ILE A N 1
ATOM 779 C CA . ILE A 1 106 ? 23.017 49.856 3.550 1.00 39.83 105 ILE A CA 1
ATOM 780 C C . ILE A 1 106 ? 23.100 51.280 4.100 1.00 40.87 105 ILE A C 1
ATOM 781 O O . ILE A 1 106 ? 23.813 51.525 5.075 1.00 38.52 105 ILE A O 1
ATOM 786 N N . ASP A 1 107 ? 22.393 52.219 3.470 1.00 43.24 106 ASP A N 1
ATOM 787 C CA . ASP A 1 107 ? 22.404 53.626 3.905 1.00 45.26 106 ASP A CA 1
ATOM 788 C C . ASP A 1 107 ? 21.533 53.847 5.143 1.00 46.18 106 ASP A C 1
ATOM 789 O O . ASP A 1 107 ? 20.312 53.968 5.038 1.00 47.13 106 ASP A O 1
ATOM 791 N N . ALA A 1 111 ? 18.673 59.072 8.062 1.00 45.12 110 ALA A N 1
ATOM 792 C CA . ALA A 1 111 ? 18.185 58.084 9.023 1.00 45.58 110 ALA A CA 1
ATOM 793 C C . ALA A 1 111 ? 19.186 57.843 10.164 1.00 46.00 110 ALA A C 1
ATOM 794 O O . ALA A 1 111 ? 18.927 58.204 11.314 1.00 45.22 110 ALA A O 1
ATOM 796 N N . PHE A 1 112 ? 20.325 57.235 9.839 1.00 46.72 111 PHE A N 1
ATOM 797 C CA . PHE A 1 112 ? 21.359 56.923 10.832 1.00 47.00 111 PHE A CA 1
ATOM 798 C C . PHE A 1 112 ? 22.595 57.818 10.698 1.00 46.94 111 PHE A C 1
ATOM 799 O O . PHE A 1 112 ? 23.353 57.974 11.658 1.00 46.28 111 PHE A O 1
ATOM 801 N N . GLY A 1 113 ? 22.799 58.392 9.509 1.00 48.08 112 GLY A N 1
ATOM 802 C CA . GLY A 1 113 ? 23.907 59.330 9.249 1.00 47.99 112 GLY A CA 1
ATOM 803 C C . GLY A 1 113 ? 25.176 58.662 8.759 1.00 47.92 112 GLY A C 1
ATOM 804 O O . GLY A 1 113 ? 26.107 59.322 8.290 1.00 46.02 112 GLY A O 1
ATOM 805 N N . ARG A 1 114 ? 25.201 57.339 8.876 1.00 49.38 113 ARG A N 1
ATOM 806 C CA . ARG A 1 114 ? 26.350 56.535 8.523 1.00 49.26 113 ARG A CA 1
ATOM 807 C C . ARG A 1 114 ? 25.906 55.517 7.473 1.00 49.55 113 ARG A C 1
ATOM 808 O O . ARG A 1 114 ? 25.063 55.814 6.624 1.00 49.95 113 ARG A O 1
ATOM 811 N N . LYS A 1 115 ? 26.459 54.315 7.541 1.00 49.02 114 LYS A N 1
ATOM 812 C CA . LYS A 1 115 ? 26.306 53.337 6.486 1.00 47.45 114 LYS A CA 1
ATOM 813 C C . LYS A 1 115 ? 26.941 52.051 7.004 1.00 45.71 114 LYS A C 1
ATOM 814 O O . LYS A 1 115 ? 27.906 52.089 7.771 1.00 45.36 114 LYS A O 1
ATOM 820 N N . VAL A 1 116 ? 26.387 50.913 6.620 1.00 42.91 115 VAL A N 1
ATOM 821 C CA . VAL A 1 116 ? 26.917 49.644 7.085 1.00 40.57 115 VAL A CA 1
ATOM 822 C C . VAL A 1 116 ? 26.678 48.589 6.019 1.00 38.00 115 VAL A C 1
ATOM 823 O O . VAL A 1 116 ? 25.640 48.585 5.368 1.00 37.14 115 VAL A O 1
ATOM 827 N N . THR A 1 117 ? 27.650 47.706 5.820 1.00 35.87 116 THR A N 1
ATOM 828 C CA . THR A 1 117 ? 27.462 46.589 4.901 1.00 34.15 116 THR A CA 1
ATOM 829 C C . THR A 1 117 ? 26.480 45.590 5.528 1.00 34.19 116 THR A C 1
ATOM 830 O O . THR A 1 117 ? 26.330 45.531 6.753 1.00 34.11 116 THR A O 1
ATOM 834 N N . GLY A 1 118 ? 25.789 44.831 4.684 1.00 33.71 117 GLY A N 1
ATOM 835 C CA . GLY A 1 118 ? 24.887 43.785 5.160 1.00 32.89 117 GLY A CA 1
ATOM 836 C C . GLY A 1 118 ? 25.627 42.767 6.006 1.00 32.63 117 GLY A C 1
ATOM 837 O O . GLY A 1 118 ? 25.108 42.275 7.001 1.00 31.88 117 GLY A O 1
ATOM 838 N N . ARG A 1 119 ? 26.853 42.465 5.598 1.00 33.17 118 ARG A N 1
ATOM 839 C CA . ARG A 1 119 ? 27.728 41.559 6.328 1.00 34.85 118 ARG A CA 1
ATOM 840 C C . ARG A 1 119 ? 28.001 42.078 7.736 1.00 33.26 118 ARG A C 1
ATOM 841 O O . ARG A 1 119 ? 27.916 41.316 8.703 1.00 34.95 118 ARG A O 1
ATOM 849 N N . ALA A 1 120 ? 28.335 43.364 7.848 1.00 30.83 119 ALA A N 1
ATOM 850 C CA . ALA A 1 120 ? 28.613 43.997 9.146 1.00 29.34 119 ALA A CA 1
ATOM 851 C C . ALA A 1 120 ? 27.377 44.060 10.038 1.00 27.98 119 ALA A C 1
ATOM 852 O O . ALA A 1 120 ? 27.473 43.941 11.252 1.00 27.08 119 ALA A O 1
ATOM 854 N N . LEU A 1 121 ? 26.221 44.279 9.428 1.00 26.85 120 LEU A N 1
ATOM 855 C CA . LEU A 1 121 ? 24.964 44.303 10.154 1.00 28.10 120 LEU A CA 1
ATOM 856 C C . LEU A 1 121 ? 24.599 42.909 10.662 1.00 27.81 120 LEU A C 1
ATOM 857 O O . LEU A 1 121 ? 23.993 42.782 11.720 1.00 27.50 120 LEU A O 1
ATOM 862 N N . LEU A 1 122 ? 24.977 41.880 9.901 1.00 28.07 121 LEU A N 1
ATOM 863 C CA . LEU A 1 122 ? 24.736 40.486 10.273 1.00 27.49 121 LEU A CA 1
ATOM 864 C C . LEU A 1 122 ? 25.555 40.093 11.501 1.00 28.00 121 LEU A C 1
ATOM 865 O O . LEU A 1 122 ? 25.024 39.455 12.410 1.00 28.67 121 LEU A O 1
ATOM 870 N N . GLN A 1 123 ? 26.839 40.452 11.517 1.00 28.14 122 GLN A N 1
ATOM 871 C CA . GLN A 1 123 ? 27.696 40.186 12.684 1.00 30.64 122 GLN A CA 1
ATOM 872 C C . GLN A 1 123 ? 27.155 40.878 13.940 1.00 30.08 122 GLN A C 1
ATOM 873 O O . GLN A 1 123 ? 27.142 40.314 15.029 1.00 30.00 122 GLN A O 1
ATOM 879 N N . LEU A 1 124 ? 26.726 42.112 13.756 1.00 29.43 123 LEU A N 1
ATOM 880 C CA . LEU A 1 124 ? 26.164 42.920 14.808 1.00 30.61 123 LEU A CA 1
ATOM 881 C C . LEU A 1 124 ? 24.883 42.264 15.346 1.00 29.80 123 LEU A C 1
ATOM 882 O O . LEU A 1 124 ? 24.645 42.250 16.552 1.00 28.26 123 LEU A O 1
ATOM 887 N N . ALA A 1 125 ? 24.091 41.688 14.443 1.00 28.81 124 ALA A N 1
ATOM 888 C CA . ALA A 1 125 ? 22.880 40.958 14.803 1.00 28.09 124 ALA A CA 1
ATOM 889 C C . ALA A 1 125 ? 23.206 39.676 15.570 1.00 27.70 124 ALA A C 1
ATOM 890 O O . ALA A 1 125 ? 22.486 39.288 16.489 1.00 27.52 124 ALA A O 1
ATOM 900 N N . GLU A 1 127 ? 25.991 39.098 17.373 1.00 22.79 126 GLU A N 1
ATOM 901 C CA . GLU A 1 127 ? 26.554 39.424 18.682 1.00 22.73 126 GLU A CA 1
ATOM 902 C C . GLU A 1 127 ? 25.501 39.895 19.676 1.00 23.29 126 GLU A C 1
ATOM 903 O O . GLU A 1 127 ? 25.618 39.655 20.878 1.00 24.37 126 GLU A O 1
ATOM 909 N N . HIS A 1 128 ? 24.463 40.546 19.165 1.00 24.98 127 HIS A N 1
ATOM 910 C CA . HIS A 1 128 ? 23.310 40.942 19.973 1.00 24.88 127 HIS A CA 1
ATOM 911 C C . HIS A 1 128 ? 22.598 39.705 20.521 1.00 24.20 127 HIS A C 1
ATOM 912 O O . HIS A 1 128 ? 22.209 39.667 21.689 1.00 24.36 127 HIS A O 1
ATOM 919 N N . GLU A 1 129 ? 22.442 38.689 19.672 1.00 24.17 128 GLU A N 1
ATOM 920 C CA . GLU A 1 129 ? 21.850 37.397 20.065 1.00 23.00 128 GLU A CA 1
ATOM 921 C C . GLU A 1 129 ? 22.695 36.691 21.124 1.00 21.33 128 GLU A C 1
ATOM 922 O O . GLU A 1 129 ? 22.160 36.171 22.116 1.00 20.29 128 GLU A O 1
ATOM 928 N N . ILE A 1 130 ? 24.011 36.682 20.916 1.00 20.77 129 ILE A N 1
ATOM 929 C CA . ILE A 1 130 ? 24.931 35.990 21.814 1.00 20.23 129 ILE A CA 1
ATOM 930 C C . ILE A 1 130 ? 24.958 36.700 23.158 1.00 21.55 129 ILE A C 1
ATOM 931 O O . ILE A 1 130 ? 24.921 36.050 24.201 1.00 23.74 129 ILE A O 1
ATOM 936 N N . HIS A 1 131 ? 25.004 38.035 23.128 1.00 21.39 130 HIS A N 1
ATOM 937 C CA . HIS A 1 131 ? 24.911 38.843 24.344 1.00 19.99 130 HIS A CA 1
ATOM 938 C C . HIS A 1 131 ? 23.658 38.526 25.177 1.00 20.77 130 HIS A C 1
ATOM 939 O O . HIS A 1 131 ? 23.741 38.142 26.345 1.00 20.32 130 HIS A O 1
ATOM 946 N N . HIS A 1 132 ? 22.496 38.690 24.562 1.00 21.91 131 HIS A N 1
ATOM 947 C CA . HIS A 1 132 ? 21.222 38.482 25.264 1.00 21.58 131 HIS A CA 1
ATOM 948 C C . HIS A 1 132 ? 20.970 37.036 25.698 1.00 22.04 131 HIS A C 1
ATOM 949 O O . HIS A 1 132 ? 20.347 36.824 26.733 1.00 21.35 131 HIS A O 1
ATOM 956 N N . LYS A 1 133 ? 21.446 36.060 24.918 1.00 23.32 132 LYS A N 1
ATOM 957 C CA . LYS A 1 133 ? 21.425 34.645 25.327 1.00 23.39 132 LYS A CA 1
ATOM 958 C C . LYS A 1 133 ? 22.291 34.478 26.568 1.00 24.73 132 LYS A C 1
ATOM 959 O O . LYS A 1 133 ? 21.925 33.752 27.504 1.00 25.76 132 LYS A O 1
ATOM 965 N N . GLY A 1 134 ? 23.428 35.174 26.580 1.00 25.18 133 GLY A N 1
ATOM 966 C CA . GLY A 1 134 ? 24.270 35.282 27.772 1.00 23.49 133 GLY A CA 1
ATOM 967 C C . GLY A 1 134 ? 23.491 35.720 29.002 1.00 24.36 133 GLY A C 1
ATOM 968 O O . GLY A 1 134 ? 23.649 35.124 30.063 1.00 25.44 133 GLY A O 1
ATOM 969 N N . ASN A 1 135 ? 22.657 36.763 28.869 1.00 24.74 134 ASN A N 1
ATOM 970 C CA . ASN A 1 135 ? 21.729 37.174 29.941 1.00 23.20 134 ASN A CA 1
ATOM 971 C C . ASN A 1 135 ? 20.809 35.991 30.297 1.00 23.44 134 ASN A C 1
ATOM 972 O O . ASN A 1 135 ? 20.706 35.586 31.447 1.00 23.08 134 ASN A O 1
ATOM 977 N N . LEU A 1 136 ? 20.144 35.455 29.278 1.00 24.01 135 LEU A N 1
ATOM 978 C CA . LEU A 1 136 ? 19.105 34.440 29.457 1.00 23.99 135 LEU A CA 1
ATOM 979 C C . LEU A 1 136 ? 19.580 33.169 30.161 1.00 24.21 135 LEU A C 1
ATOM 980 O O . LEU A 1 136 ? 18.799 32.540 30.859 1.00 25.43 135 LEU A O 1
ATOM 985 N N . PHE A 1 137 ? 20.845 32.784 29.981 1.00 24.46 136 PHE A N 1
ATOM 986 C CA . PHE A 1 137 ? 21.400 31.653 30.728 1.00 24.95 136 PHE A CA 1
ATOM 987 C C . PHE A 1 137 ? 21.302 31.849 32.258 1.00 26.44 136 PHE A C 1
ATOM 988 O O . PHE A 1 137 ? 20.952 30.917 33.004 1.00 25.01 136 PHE A O 1
ATOM 996 N N . VAL A 1 138 ? 21.597 33.062 32.716 1.00 26.45 137 VAL A N 1
ATOM 997 C CA . VAL A 1 138 ? 21.540 33.363 34.136 1.00 25.49 137 VAL A CA 1
ATOM 998 C C . VAL A 1 138 ? 20.088 33.413 34.607 1.00 26.35 137 VAL A C 1
ATOM 999 O O . VAL A 1 138 ? 19.777 32.870 35.666 1.00 27.62 137 VAL A O 1
ATOM 1003 N N . TYR A 1 139 ? 19.194 34.017 33.825 1.00 27.03 138 TYR A N 1
ATOM 1004 C CA . TYR A 1 139 ? 17.760 34.022 34.185 1.00 27.63 138 TYR A CA 1
ATOM 1005 C C . TYR A 1 139 ? 17.260 32.608 34.458 1.00 28.57 138 TYR A C 1
ATOM 1006 O O . TYR A 1 139 ? 16.663 32.333 35.502 1.00 30.92 138 TYR A O 1
ATOM 1015 N N . VAL A 1 140 ? 17.488 31.726 33.486 1.00 27.89 139 VAL A N 1
ATOM 1016 C CA . VAL A 1 140 ? 16.925 30.373 33.494 1.00 27.28 139 VAL A CA 1
ATOM 1017 C C . VAL A 1 140 ? 17.489 29.549 34.643 1.00 27.86 139 VAL A C 1
ATOM 1018 O O . VAL A 1 140 ? 16.751 28.832 35.312 1.00 26.45 139 VAL A O 1
ATOM 1022 N N . ARG A 1 141 ? 18.792 29.678 34.872 1.00 28.80 140 ARG A N 1
ATOM 1023 C CA . ARG A 1 141 ? 19.474 29.043 35.992 1.00 30.90 140 ARG A CA 1
ATOM 1024 C C . ARG A 1 141 ? 18.840 29.463 37.331 1.00 30.77 140 ARG A C 1
ATOM 1025 O O . ARG A 1 141 ? 18.523 28.621 38.184 1.00 30.45 140 ARG A O 1
ATOM 1033 N N . GLU A 1 142 ? 18.627 30.766 37.483 1.00 31.38 141 GLU A N 1
ATOM 1034 C CA . GLU A 1 142 ? 17.955 31.331 38.649 1.00 31.10 141 GLU A CA 1
ATOM 1035 C C . GLU A 1 142 ? 16.526 30.863 38.831 1.00 31.07 141 GLU A C 1
ATOM 1036 O O . GLU A 1 142 ? 16.009 30.949 39.934 1.00 30.30 141 GLU A O 1
ATOM 1050 N N . GLY A 1 144 ? 15.516 27.843 38.551 1.00 32.93 143 GLY A N 1
ATOM 1051 C CA . GLY A 1 144 ? 15.528 26.481 39.080 1.00 33.62 143 GLY A CA 1
ATOM 1052 C C . GLY A 1 144 ? 16.070 25.423 38.138 1.00 34.73 143 GLY A C 1
ATOM 1053 O O . GLY A 1 144 ? 16.223 24.265 38.528 1.00 35.27 143 GLY A O 1
ATOM 1054 N N . HIS A 1 145 ? 16.377 25.815 36.905 1.00 35.49 144 HIS A N 1
ATOM 1055 C CA . HIS A 1 145 ? 16.850 24.876 35.886 1.00 36.41 144 HIS A CA 1
ATOM 1056 C C . HIS A 1 145 ? 18.372 24.805 35.907 1.00 37.38 144 HIS A C 1
ATOM 1057 O O . HIS A 1 145 ? 19.039 25.806 35.671 1.00 36.20 144 HIS A O 1
ATOM 1064 N N . THR A 1 146 ? 18.913 23.625 36.210 1.00 39.74 145 THR A N 1
ATOM 1065 C CA . THR A 1 146 ? 20.356 23.442 36.374 1.00 41.06 145 THR A CA 1
ATOM 1066 C C . THR A 1 146 ? 21.009 22.582 35.288 1.00 43.93 145 THR A C 1
ATOM 1067 O O . THR A 1 146 ? 22.239 22.533 35.201 1.00 45.19 145 THR A O 1
ATOM 1071 N N . GLU A 1 147 ? 20.213 21.889 34.477 1.00 45.49 146 GLU A N 1
ATOM 1072 C CA . GLU A 1 147 ? 20.775 21.070 33.407 1.00 47.58 146 GLU A CA 1
ATOM 1073 C C . GLU A 1 147 ? 20.600 21.798 32.080 1.00 46.37 146 GLU A C 1
ATOM 1074 O O . GLU A 1 147 ? 19.671 21.517 31.315 1.00 48.05 146 GLU A O 1
ATOM 1080 N N . LEU A 1 148 ? 21.506 22.737 31.822 1.00 43.17 147 LEU A N 1
ATOM 1081 C CA . LEU A 1 148 ? 21.377 23.651 30.696 1.00 40.62 147 LEU A CA 1
ATOM 1082 C C . LEU A 1 148 ? 22.287 23.266 29.539 1.00 38.62 147 LEU A C 1
ATOM 1083 O O . LEU A 1 148 ? 23.357 22.693 29.749 1.00 37.99 147 LEU A O 1
ATOM 1088 N N . PRO A 1 149 ? 21.864 23.580 28.302 1.00 36.67 148 PRO A N 1
ATOM 1089 C CA . PRO A 1 149 ? 22.725 23.281 27.163 1.00 35.05 148 PRO A CA 1
ATOM 1090 C C . PRO A 1 149 ? 24.046 24.053 27.174 1.00 32.88 148 PRO A C 1
ATOM 1091 O O . PRO A 1 149 ? 24.181 25.061 27.872 1.00 32.21 148 PRO A O 1
ATOM 1095 N N . PHE A 1 150 ? 25.023 23.549 26.426 1.00 30.82 149 PHE A N 1
ATOM 1096 C CA . PHE A 1 150 ? 26.206 24.334 26.119 1.00 29.10 149 PHE A CA 1
ATOM 1097 C C . PHE A 1 150 ? 25.682 25.501 25.289 1.00 26.02 149 PHE A C 1
ATOM 1098 O O . PHE A 1 150 ? 24.668 25.368 24.600 1.00 26.96 149 PHE A O 1
ATOM 1106 N N . TYR A 1 151 ? 26.344 26.644 25.368 1.00 24.95 150 TYR A N 1
ATOM 1107 C CA . TYR A 1 151 ? 25.776 27.899 24.839 1.00 26.54 150 TYR A CA 1
ATOM 1108 C C . TYR A 1 151 ? 25.637 27.985 23.322 1.00 26.02 150 TYR A C 1
ATOM 1109 O O . TYR A 1 151 ? 24.942 28.867 22.809 1.00 27.06 150 TYR A O 1
ATOM 1118 N N . GLN A 1 152 ? 26.309 27.080 22.621 1.00 26.02 151 GLN A N 1
ATOM 1119 C CA . GLN A 1 152 ? 26.243 26.985 21.172 1.00 27.95 151 GLN A CA 1
ATOM 1120 C C . GLN A 1 152 ? 26.283 25.510 20.776 1.00 28.24 151 GLN A C 1
ATOM 1121 O O . GLN A 1 152 ? 27.075 24.755 21.327 1.00 26.86 151 GLN A O 1
ATOM 1127 N N . GLN A 1 153 ? 25.426 25.101 19.848 1.00 30.60 152 GLN A N 1
ATOM 1128 C CA . GLN A 1 153 ? 25.526 23.767 19.246 1.00 33.80 152 GLN A CA 1
ATOM 1129 C C . GLN A 1 153 ? 26.693 23.763 18.241 1.00 37.31 152 GLN A C 1
ATOM 1130 O O . GLN A 1 153 ? 26.990 24.785 17.630 1.00 38.01 152 GLN A O 1
ATOM 1136 N N . ARG A 1 154 ? 27.380 22.636 18.091 1.00 44.01 153 ARG A N 1
ATOM 1137 C CA . ARG A 1 154 ? 28.509 22.565 17.162 1.00 50.48 153 ARG A CA 1
ATOM 1138 C C . ARG A 1 154 ? 27.978 22.009 15.847 1.00 54.43 153 ARG A C 1
ATOM 1139 O O . ARG A 1 154 ? 27.937 20.791 15.641 1.00 53.92 153 ARG A O 1
ATOM 1156 N N . ASN B 1 6 ? 43.757 48.627 12.993 1.00 48.55 5 ASN B N 1
ATOM 1157 C CA . ASN B 1 6 ? 43.707 47.221 13.486 1.00 48.66 5 ASN B CA 1
ATOM 1158 C C . ASN B 1 6 ? 42.297 46.854 13.970 1.00 46.10 5 ASN B C 1
ATOM 1159 O O . ASN B 1 6 ? 41.931 47.131 15.124 1.00 45.32 5 ASN B O 1
ATOM 1164 N N . GLN B 1 7 ? 41.522 46.221 13.081 1.00 42.89 6 GLN B N 1
ATOM 1165 C CA . GLN B 1 7 ? 40.122 45.866 13.363 1.00 39.86 6 GLN B CA 1
ATOM 1166 C C . GLN B 1 7 ? 39.972 44.674 14.322 1.00 37.64 6 GLN B C 1
ATOM 1167 O O . GLN B 1 7 ? 38.948 44.545 14.985 1.00 37.24 6 GLN B O 1
ATOM 1169 N N . ILE B 1 8 ? 40.983 43.809 14.403 1.00 34.88 7 ILE B N 1
ATOM 1170 C CA . ILE B 1 8 ? 40.937 42.694 15.353 1.00 34.40 7 ILE B CA 1
ATOM 1171 C C . ILE B 1 8 ? 41.043 43.194 16.799 1.00 31.45 7 ILE B C 1
ATOM 1172 O O . ILE B 1 8 ? 40.216 42.843 17.643 1.00 29.10 7 ILE B O 1
ATOM 1177 N N . VAL B 1 9 ? 42.071 44.003 17.067 1.00 31.23 8 VAL B N 1
ATOM 1178 C CA . VAL B 1 9 ? 42.289 44.610 18.384 1.00 29.82 8 VAL B CA 1
ATOM 1179 C C . VAL B 1 9 ? 41.107 45.490 18.755 1.00 29.64 8 VAL B C 1
ATOM 1180 O O . VAL B 1 9 ? 40.544 45.353 19.832 1.00 30.66 8 VAL B O 1
ATOM 1184 N N . SER B 1 10 ? 40.726 46.377 17.846 1.00 30.09 9 SER B N 1
ATOM 1185 C CA . SER B 1 10 ? 39.600 47.287 18.059 1.00 30.85 9 SER B CA 1
ATOM 1186 C C . SER B 1 10 ? 38.300 46.564 18.423 1.00 29.88 9 SER B C 1
ATOM 1187 O O . SER B 1 10 ? 37.633 46.922 19.394 1.00 30.15 9 SER B O 1
ATOM 1190 N N . HIS B 1 11 ? 37.946 45.552 17.640 1.00 29.62 10 HIS B N 1
ATOM 1191 C CA . HIS B 1 11 ? 36.728 44.774 17.872 1.00 29.21 10 HIS B CA 1
ATOM 1192 C C . HIS B 1 11 ? 36.770 43.988 19.188 1.00 27.89 10 HIS B C 1
ATOM 1193 O O . HIS B 1 11 ? 35.747 43.834 19.863 1.00 27.83 10 HIS B O 1
ATOM 1200 N N . PHE B 1 12 ? 37.946 43.490 19.545 1.00 26.50 11 PHE B N 1
ATOM 1201 C CA . PHE B 1 12 ? 38.144 42.846 20.847 1.00 25.86 11 PHE B CA 1
ATOM 1202 C C . PHE B 1 12 ? 37.899 43.833 22.005 1.00 25.41 11 PHE B C 1
ATOM 1203 O O . PHE B 1 12 ? 37.131 43.543 22.922 1.00 26.59 11 PHE B O 1
ATOM 1211 N N . LEU B 1 13 ? 38.558 44.993 21.960 1.00 25.19 12 LEU B N 1
ATOM 1212 C CA . LEU B 1 13 ? 38.433 46.000 23.024 1.00 24.40 12 LEU B CA 1
ATOM 1213 C C . LEU B 1 13 ? 37.013 46.571 23.154 1.00 24.37 12 LEU B C 1
ATOM 1214 O O . LEU B 1 13 ? 36.551 46.899 24.244 1.00 23.55 12 LEU B O 1
ATOM 1219 N N . SER B 1 14 ? 36.345 46.698 22.018 1.00 24.35 13 SER B N 1
ATOM 1220 C CA . SER B 1 14 ? 34.937 47.074 21.945 1.00 24.92 13 SER B CA 1
ATOM 1221 C C . SER B 1 14 ? 34.094 46.327 22.991 1.00 25.13 13 SER B C 1
ATOM 1222 O O . SER B 1 14 ? 33.214 46.894 23.629 1.00 27.77 13 SER B O 1
ATOM 1225 N N . HIS B 1 15 ? 34.392 45.046 23.150 1.00 24.32 14 HIS B N 1
ATOM 1226 C CA . HIS B 1 15 ? 33.720 44.177 24.093 1.00 23.44 14 HIS B CA 1
ATOM 1227 C C . HIS B 1 15 ? 34.479 44.063 25.424 1.00 22.45 14 HIS B C 1
ATOM 1228 O O . HIS B 1 15 ? 33.887 44.226 26.488 1.00 22.95 14 HIS B O 1
ATOM 1235 N N . ARG B 1 16 ? 35.782 43.819 25.364 1.00 23.33 15 ARG B N 1
ATOM 1236 C CA . ARG B 1 16 ? 36.609 43.694 26.581 1.00 23.65 15 ARG B CA 1
ATOM 1237 C C . ARG B 1 16 ? 36.617 44.947 27.474 1.00 24.04 15 ARG B C 1
ATOM 1238 O O . ARG B 1 16 ? 36.658 44.830 28.696 1.00 25.31 15 ARG B O 1
ATOM 1246 N N . ASN B 1 17 ? 36.571 46.142 26.889 1.00 24.45 16 ASN B N 1
ATOM 1247 C CA . ASN B 1 17 ? 36.470 47.356 27.702 1.00 24.31 16 ASN B CA 1
ATOM 1248 C C . ASN B 1 17 ? 35.182 47.388 28.527 1.00 24.67 16 ASN B C 1
ATOM 1249 O O . ASN B 1 17 ? 35.152 47.967 29.618 1.00 24.35 16 ASN B O 1
ATOM 1254 N N . VAL B 1 18 ? 34.112 46.792 28.005 1.00 25.32 17 VAL B N 1
ATOM 1255 C CA . VAL B 1 18 ? 32.845 46.739 28.750 1.00 25.14 17 VAL B CA 1
ATOM 1256 C C . VAL B 1 18 ? 32.951 45.686 29.871 1.00 25.47 17 VAL B C 1
ATOM 1257 O O . VAL B 1 18 ? 32.466 45.898 30.980 1.00 24.38 17 VAL B O 1
ATOM 1261 N N . THR B 1 19 ? 33.621 44.570 29.581 1.00 26.85 18 THR B N 1
ATOM 1262 C CA . THR B 1 19 ? 33.871 43.517 30.570 1.00 27.43 18 THR B CA 1
ATOM 1263 C C . THR B 1 19 ? 34.686 44.040 31.750 1.00 28.37 18 THR B C 1
ATOM 1264 O O . THR B 1 19 ? 34.401 43.716 32.908 1.00 27.86 18 THR B O 1
ATOM 1268 N N . ASN B 1 20 ? 35.712 44.830 31.436 1.00 29.46 19 ASN B N 1
ATOM 1269 C CA . ASN B 1 20 ? 36.583 45.415 32.444 1.00 29.44 19 ASN B CA 1
ATOM 1270 C C . ASN B 1 20 ? 35.877 46.449 33.302 1.00 31.03 19 ASN B C 1
ATOM 1271 O O . ASN B 1 20 ? 36.120 46.544 34.505 1.00 32.27 19 ASN B O 1
ATOM 1276 N N . GLU B 1 21 ? 35.009 47.226 32.673 1.00 32.85 20 GLU B N 1
ATOM 1277 C CA . GLU B 1 21 ? 34.197 48.215 33.378 1.00 34.98 20 GLU B CA 1
ATOM 1278 C C . GLU B 1 21 ? 33.218 47.533 34.338 1.00 32.92 20 GLU B C 1
ATOM 1279 O O . GLU B 1 21 ? 33.018 47.999 35.451 1.00 35.00 20 GLU B O 1
ATOM 1285 N N . LEU B 1 22 ? 32.624 46.426 33.905 1.00 31.28 21 LEU B N 1
ATOM 1286 C CA . LEU B 1 22 ? 31.700 45.645 34.734 1.00 30.29 21 LEU B CA 1
ATOM 1287 C C . LEU B 1 22 ? 32.414 44.977 35.915 1.00 30.39 21 LEU B C 1
ATOM 1288 O O . LEU B 1 22 ? 31.860 44.873 37.015 1.00 30.47 21 LEU B O 1
ATOM 1293 N N . ALA B 1 23 ? 33.635 44.512 35.672 1.00 30.64 22 ALA B N 1
ATOM 1294 C CA . ALA B 1 23 ? 34.460 43.895 36.710 1.00 31.48 22 ALA B CA 1
ATOM 1295 C C . ALA B 1 23 ? 34.780 44.861 37.856 1.00 32.45 22 ALA B C 1
ATOM 1296 O O . ALA B 1 23 ? 34.888 44.450 39.016 1.00 31.11 22 ALA B O 1
ATOM 1298 N N . GLU B 1 24 ? 34.934 46.138 37.510 1.00 34.47 23 GLU B N 1
ATOM 1299 C CA . GLU B 1 24 ? 35.214 47.208 38.475 1.00 36.19 23 GLU B CA 1
ATOM 1300 C C . GLU B 1 24 ? 34.053 47.424 39.453 1.00 35.68 23 GLU B C 1
ATOM 1301 O O . GLU B 1 24 ? 34.267 47.870 40.573 1.00 36.37 23 GLU B O 1
ATOM 1307 N N . LYS B 1 25 ? 32.837 47.095 39.020 1.00 35.78 24 LYS B N 1
ATOM 1308 C CA . LYS B 1 25 ? 31.630 47.243 39.828 1.00 36.00 24 LYS B CA 1
ATOM 1309 C C . LYS B 1 25 ? 31.403 46.089 40.811 1.00 36.32 24 LYS B C 1
ATOM 1310 O O . LYS B 1 25 ? 30.399 46.071 41.524 1.00 37.08 24 LYS B O 1
ATOM 1316 N N . ILE B 1 26 ? 32.337 45.138 40.840 1.00 35.88 25 ILE B N 1
ATOM 1317 C CA . ILE B 1 26 ? 32.294 43.987 41.733 1.00 35.06 25 ILE B CA 1
ATOM 1318 C C . ILE B 1 26 ? 33.129 44.260 42.988 1.00 36.05 25 ILE B C 1
ATOM 1319 O O . ILE B 1 26 ? 34.364 44.186 42.953 1.00 35.12 25 ILE B O 1
ATOM 1324 N N . SER B 1 27 ? 32.457 44.580 44.092 1.00 37.22 26 SER B N 1
ATOM 1325 C CA . SER B 1 27 ? 33.128 44.736 45.383 1.00 38.56 26 SER B CA 1
ATOM 1326 C C . SER B 1 27 ? 33.758 43.410 45.786 1.00 40.35 26 SER B C 1
ATOM 1327 O O . SER B 1 27 ? 33.334 42.354 45.310 1.00 41.06 26 SER B O 1
ATOM 1330 N N . LYS B 1 28 ? 34.756 43.461 46.666 1.00 41.84 27 LYS B N 1
ATOM 1331 C CA . LYS B 1 28 ? 35.441 42.247 47.124 1.00 43.21 27 LYS B CA 1
ATOM 1332 C C . LYS B 1 28 ? 34.509 41.312 47.910 1.00 42.45 27 LYS B C 1
ATOM 1333 O O . LYS B 1 28 ? 34.734 40.103 47.968 1.00 41.33 27 LYS B O 1
ATOM 1339 N N . ASP B 1 29 ? 33.448 41.865 48.491 1.00 43.17 28 ASP B N 1
ATOM 1340 C CA . ASP B 1 29 ? 32.423 41.038 49.143 1.00 43.66 28 ASP B CA 1
ATOM 1341 C C . ASP B 1 29 ? 31.589 40.274 48.109 1.00 42.08 28 ASP B C 1
ATOM 1342 O O . ASP B 1 29 ? 30.981 39.250 48.419 1.00 41.99 28 ASP B O 1
ATOM 1347 N N . HIS B 1 30 ? 31.575 40.767 46.875 1.00 40.09 29 HIS B N 1
ATOM 1348 C CA . HIS B 1 30 ? 30.784 40.157 45.813 1.00 38.00 29 HIS B CA 1
ATOM 1349 C C . HIS B 1 30 ? 31.591 39.254 44.869 1.00 35.48 29 HIS B C 1
ATOM 1350 O O . HIS B 1 30 ? 31.047 38.750 43.891 1.00 34.55 29 HIS B O 1
ATOM 1357 N N . TYR B 1 31 ? 32.873 39.052 45.163 1.00 33.70 30 TYR B N 1
ATOM 1358 C CA . TYR B 1 31 ? 33.706 38.095 44.423 1.00 32.36 30 TYR B CA 1
ATOM 1359 C C . TYR B 1 31 ? 33.079 36.686 44.430 1.00 32.70 30 TYR B C 1
ATOM 1360 O O . TYR B 1 31 ? 33.074 35.983 43.416 1.00 32.96 30 TYR B O 1
ATOM 1369 N N . SER B 1 32 ? 32.546 36.289 45.586 1.00 32.70 31 SER B N 1
ATOM 1370 C CA . SER B 1 32 ? 31.925 34.974 45.767 1.00 31.27 31 SER B CA 1
ATOM 1371 C C . SER B 1 32 ? 30.485 34.902 45.255 1.00 29.76 31 SER B C 1
ATOM 1372 O O . SER B 1 32 ? 29.886 33.828 45.261 1.00 29.74 31 SER B O 1
ATOM 1375 N N . TYR B 1 33 ? 29.923 36.031 44.826 1.00 29.31 32 TYR B N 1
ATOM 1376 C CA . TYR B 1 33 ? 28.493 36.105 44.518 1.00 28.85 32 TYR B CA 1
ATOM 1377 C C . TYR B 1 33 ? 28.089 35.149 43.394 1.00 30.14 32 TYR B C 1
ATOM 1378 O O . TYR B 1 33 ? 28.698 35.128 42.324 1.00 31.63 32 TYR B O 1
ATOM 1387 N N . LYS B 1 34 ? 27.062 34.354 43.664 1.00 30.60 33 LYS B N 1
ATOM 1388 C CA . LYS B 1 34 ? 26.541 33.386 42.716 1.00 30.67 33 LYS B CA 1
ATOM 1389 C C . LYS B 1 34 ? 25.036 33.621 42.611 1.00 29.00 33 LYS B C 1
ATOM 1390 O O . LYS B 1 34 ? 24.353 33.610 43.634 1.00 27.20 33 LYS B O 1
ATOM 1396 N N . PRO B 1 35 ? 24.527 33.902 41.397 1.00 27.53 34 PRO B N 1
ATOM 1397 C CA . PRO B 1 35 ? 23.093 34.023 41.131 1.00 27.92 34 PRO B CA 1
ATOM 1398 C C . PRO B 1 35 ? 22.258 32.808 41.526 1.00 27.42 34 PRO B C 1
ATOM 1399 O O . PRO B 1 35 ? 21.134 32.971 42.007 1.00 26.94 34 PRO B O 1
ATOM 1403 N N . ALA B 1 36 ? 22.800 31.615 41.282 1.00 28.20 35 ALA B N 1
ATOM 1404 C CA . ALA B 1 36 ? 22.192 30.348 41.691 1.00 29.19 35 ALA B CA 1
ATOM 1405 C C . ALA B 1 36 ? 23.291 29.440 42.234 1.00 30.41 35 ALA B C 1
ATOM 1406 O O . ALA B 1 36 ? 24.477 29.688 41.984 1.00 29.92 35 ALA B O 1
ATOM 1408 N N . GLU B 1 37 ? 22.900 28.382 42.949 1.00 31.54 36 GLU B N 1
ATOM 1409 C CA . GLU B 1 37 ? 23.861 27.475 43.590 1.00 33.38 36 GLU B CA 1
ATOM 1410 C C . GLU B 1 37 ? 24.823 26.807 42.625 1.00 32.55 36 GLU B C 1
ATOM 1411 O O . GLU B 1 37 ? 25.968 26.559 42.979 1.00 33.40 36 GLU B O 1
ATOM 1417 N N . THR B 1 38 ? 24.351 26.510 41.419 1.00 31.80 37 THR B N 1
ATOM 1418 C CA . THR B 1 38 ? 25.157 25.853 40.393 1.00 31.56 37 THR B CA 1
ATOM 1419 C C . THR B 1 38 ? 25.885 26.843 39.474 1.00 32.32 37 THR B C 1
ATOM 1420 O O . THR B 1 38 ? 26.457 26.434 38.474 1.00 33.55 37 THR B O 1
ATOM 1424 N N . SER B 1 39 ? 25.883 28.134 39.826 1.00 32.65 38 SER B N 1
ATOM 1425 C CA . SER B 1 39 ? 26.541 29.182 39.021 1.00 31.97 38 SER B CA 1
ATOM 1426 C C . SER B 1 39 ? 28.004 29.341 39.378 1.00 30.83 38 SER B C 1
ATOM 1427 O O . SER B 1 39 ? 28.405 28.993 40.476 1.00 31.30 38 SER B O 1
ATOM 1438 N N . SER B 1 41 ? 30.928 31.768 40.550 1.00 28.71 40 SER B N 1
ATOM 1439 C CA . SER B 1 41 ? 30.961 32.977 41.347 1.00 28.93 40 SER B CA 1
ATOM 1440 C C . SER B 1 41 ? 31.356 34.119 40.422 1.00 29.26 40 SER B C 1
ATOM 1441 O O . SER B 1 41 ? 31.856 33.886 39.321 1.00 28.27 40 SER B O 1
ATOM 1444 N N . ALA B 1 42 ? 31.141 35.346 40.883 1.00 29.32 41 ALA B N 1
ATOM 1445 C CA . ALA B 1 42 ? 31.479 36.531 40.109 1.00 28.43 41 ALA B CA 1
ATOM 1446 C C . ALA B 1 42 ? 32.928 36.492 39.643 1.00 28.87 41 ALA B C 1
ATOM 1447 O O . ALA B 1 42 ? 33.208 36.745 38.475 1.00 29.06 41 ALA B O 1
ATOM 1449 N N . GLU B 1 43 ? 33.844 36.156 40.549 1.00 30.19 42 GLU B N 1
ATOM 1450 C CA . GLU B 1 43 ? 35.266 36.137 40.215 1.00 32.30 42 GLU B CA 1
ATOM 1451 C C . GLU B 1 43 ? 35.669 34.956 39.338 1.00 31.49 42 GLU B C 1
ATOM 1452 O O . GLU B 1 43 ? 36.549 35.098 38.495 1.00 31.64 42 GLU B O 1
ATOM 1458 N N . GLU B 1 44 ? 35.044 33.797 39.532 1.00 30.87 43 GLU B N 1
ATOM 1459 C CA . GLU B 1 44 ? 35.260 32.661 38.625 1.00 30.39 43 GLU B CA 1
ATOM 1460 C C . GLU B 1 44 ? 34.845 33.040 37.214 1.00 29.35 43 GLU B C 1
ATOM 1461 O O . GLU B 1 44 ? 35.531 32.703 36.238 1.00 29.22 43 GLU B O 1
ATOM 1467 N N . LEU B 1 45 ? 33.722 33.747 37.111 1.00 27.81 44 LEU B N 1
ATOM 1468 C CA . LEU B 1 45 ? 33.205 34.170 35.813 1.00 27.14 44 LEU B CA 1
ATOM 1469 C C . LEU B 1 45 ? 34.204 35.093 35.145 1.00 26.11 44 LEU B C 1
ATOM 1470 O O . LEU B 1 45 ? 34.615 34.849 34.019 1.00 26.10 44 LEU B O 1
ATOM 1475 N N . VAL B 1 46 ? 34.619 36.132 35.865 1.00 26.48 45 VAL B N 1
ATOM 1476 C CA . VAL B 1 46 ? 35.510 37.144 35.325 1.00 26.04 45 VAL B CA 1
ATOM 1477 C C . VAL B 1 46 ? 36.867 36.552 34.944 1.00 27.08 45 VAL B C 1
ATOM 1478 O O . VAL B 1 46 ? 37.346 36.802 33.850 1.00 27.54 45 VAL B O 1
ATOM 1482 N N . LYS B 1 47 ? 37.482 35.767 35.827 1.00 28.21 46 LYS B N 1
ATOM 1483 C CA . LYS B 1 47 ? 38.793 35.155 35.522 1.00 29.00 46 LYS B CA 1
ATOM 1484 C C . LYS B 1 47 ? 38.708 34.265 34.287 1.00 28.55 46 LYS B C 1
ATOM 1485 O O . LYS B 1 47 ? 39.629 34.250 33.464 1.00 29.07 46 LYS B O 1
ATOM 1491 N N . HIS B 1 48 ? 37.616 33.505 34.172 1.00 27.91 47 HIS B N 1
ATOM 1492 C CA . HIS B 1 48 ? 37.432 32.622 33.016 1.00 27.17 47 HIS B CA 1
ATOM 1493 C C . HIS B 1 48 ? 37.379 33.401 31.699 1.00 25.59 47 HIS B C 1
ATOM 1494 O O . HIS B 1 48 ? 37.956 32.964 30.704 1.00 26.75 47 HIS B O 1
ATOM 1501 N N . ILE B 1 49 ? 36.699 34.545 31.701 1.00 25.40 48 ILE B N 1
ATOM 1502 C CA . ILE B 1 49 ? 36.648 35.436 30.536 1.00 24.70 48 ILE B CA 1
ATOM 1503 C C . ILE B 1 49 ? 38.065 35.852 30.154 1.00 25.30 48 ILE B C 1
ATOM 1504 O O . ILE B 1 49 ? 38.456 35.765 28.997 1.00 26.11 48 ILE B O 1
ATOM 1509 N N . LEU B 1 50 ? 38.837 36.259 31.148 1.00 25.60 49 LEU B N 1
ATOM 1510 C CA . LEU B 1 50 ? 40.199 36.717 30.947 1.00 24.97 49 LEU B CA 1
ATOM 1511 C C . LEU B 1 50 ? 41.170 35.634 30.482 1.00 25.95 49 LEU B C 1
ATOM 1512 O O . LEU B 1 50 ? 41.891 35.831 29.502 1.00 27.25 49 LEU B O 1
ATOM 1517 N N . THR B 1 51 ? 41.206 34.501 31.184 1.00 26.62 50 THR B N 1
ATOM 1518 C CA . THR B 1 51 ? 42.139 33.428 30.831 1.00 26.53 50 THR B CA 1
ATOM 1519 C C . THR B 1 51 ? 41.768 32.721 29.518 1.00 28.19 50 THR B C 1
ATOM 1520 O O . THR B 1 51 ? 42.664 32.330 28.753 1.00 29.08 50 THR B O 1
ATOM 1524 N N . SER B 1 52 ? 40.469 32.568 29.242 1.00 28.56 51 SER B N 1
ATOM 1525 C CA . SER B 1 52 ? 40.053 31.808 28.064 1.00 29.13 51 SER B CA 1
ATOM 1526 C C . SER B 1 52 ? 40.431 32.521 26.777 1.00 28.90 51 SER B C 1
ATOM 1527 O O . SER B 1 52 ? 40.940 31.880 25.847 1.00 30.53 51 SER B O 1
ATOM 1530 N N . PHE B 1 53 ? 40.194 33.830 26.703 1.00 27.66 52 PHE B N 1
ATOM 1531 C CA . PHE B 1 53 ? 40.530 34.557 25.483 1.00 27.14 52 PHE B CA 1
ATOM 1532 C C . PHE B 1 53 ? 42.039 34.554 25.296 1.00 27.70 52 PHE B C 1
ATOM 1533 O O . PHE B 1 53 ? 42.530 34.421 24.178 1.00 28.71 52 PHE B O 1
ATOM 1541 N N . HIS B 1 54 ? 42.772 34.683 26.394 1.00 28.75 53 HIS B N 1
ATOM 1542 C CA . HIS B 1 54 ? 44.234 34.689 26.347 1.00 29.87 53 HIS B CA 1
ATOM 1543 C C . HIS B 1 54 ? 44.799 33.336 25.861 1.00 29.22 53 HIS B C 1
ATOM 1544 O O . HIS B 1 54 ? 45.774 33.303 25.101 1.00 28.96 53 HIS B O 1
ATOM 1551 N N . LEU B 1 55 ? 44.175 32.237 26.280 1.00 28.84 54 LEU B N 1
ATOM 1552 C CA . LEU B 1 55 ? 44.545 30.908 25.787 1.00 29.41 54 LEU B CA 1
ATOM 1553 C C . LEU B 1 55 ? 44.344 30.820 24.271 1.00 29.89 54 LEU B C 1
ATOM 1554 O O . LEU B 1 55 ? 45.283 30.469 23.530 1.00 28.10 54 LEU B O 1
ATOM 1559 N N . PHE B 1 56 ? 43.134 31.159 23.817 1.00 30.20 55 PHE B N 1
ATOM 1560 C CA . PHE B 1 56 ? 42.819 31.153 22.382 1.00 32.29 55 PHE B CA 1
ATOM 1561 C C . PHE B 1 56 ? 43.787 32.023 21.577 1.00 31.95 55 PHE B C 1
ATOM 1562 O O . PHE B 1 56 ? 44.243 31.620 20.510 1.00 32.57 55 PHE B O 1
ATOM 1570 N N . ALA B 1 57 ? 44.077 33.221 22.089 1.00 31.31 56 ALA B N 1
ATOM 1571 C CA . ALA B 1 57 ? 45.030 34.131 21.448 1.00 30.70 56 ALA B CA 1
ATOM 1572 C C . ALA B 1 57 ? 46.421 33.491 21.272 1.00 29.92 56 ALA B C 1
ATOM 1573 O O . ALA B 1 57 ? 47.059 33.654 20.231 1.00 30.50 56 ALA B O 1
ATOM 1575 N N . ASN B 1 58 ? 46.879 32.749 22.274 1.00 30.14 57 ASN B N 1
ATOM 1576 C CA . ASN B 1 58 ? 48.161 32.034 22.164 1.00 31.35 57 ASN B CA 1
ATOM 1577 C C . ASN B 1 58 ? 48.100 30.807 21.225 1.00 32.06 57 ASN B C 1
ATOM 1578 O O . ASN B 1 58 ? 49.095 30.465 20.591 1.00 32.88 57 ASN B O 1
ATOM 1583 N N . VAL B 1 59 ? 46.936 30.166 21.120 1.00 32.60 58 VAL B N 1
ATOM 1584 C CA . VAL B 1 59 ? 46.760 29.045 20.194 1.00 32.08 58 VAL B CA 1
ATOM 1585 C C . VAL B 1 59 ? 46.876 29.526 18.742 1.00 32.30 58 VAL B C 1
ATOM 1586 O O . VAL B 1 59 ? 47.545 28.890 17.934 1.00 32.10 58 VAL B O 1
ATOM 1590 N N . ILE B 1 60 ? 46.235 30.650 18.422 1.00 32.76 59 ILE B N 1
ATOM 1591 C CA . ILE B 1 60 ? 46.363 31.279 17.092 1.00 33.21 59 ILE B CA 1
ATOM 1592 C C . ILE B 1 60 ? 47.797 31.770 16.842 1.00 33.87 59 ILE B C 1
ATOM 1593 O O . ILE B 1 60 ? 48.332 31.642 15.741 1.00 33.61 59 ILE B O 1
ATOM 1598 N N . LYS B 1 61 ? 48.411 32.330 17.872 1.00 35.71 60 LYS B N 1
ATOM 1599 C CA . LYS B 1 61 ? 49.772 32.840 17.767 1.00 37.57 60 LYS B CA 1
ATOM 1600 C C . LYS B 1 61 ? 50.764 31.721 17.441 1.00 38.24 60 LYS B C 1
ATOM 1601 O O . LYS B 1 61 ? 51.604 31.872 16.562 1.00 37.60 60 LYS B O 1
ATOM 1607 N N . GLU B 1 62 ? 50.662 30.603 18.150 1.00 39.86 61 GLU B N 1
ATOM 1608 C CA . GLU B 1 62 ? 51.580 29.486 17.934 1.00 40.82 61 GLU B CA 1
ATOM 1609 C C . GLU B 1 62 ? 51.197 28.632 16.722 1.00 41.21 61 GLU B C 1
ATOM 1610 O O . GLU B 1 62 ? 52.065 28.113 16.025 1.00 41.01 61 GLU B O 1
ATOM 1616 N N . GLY B 1 63 ? 49.896 28.506 16.472 1.00 42.51 62 GLY B N 1
ATOM 1617 C CA . GLY B 1 63 ? 49.378 27.596 15.455 1.00 43.05 62 GLY B CA 1
ATOM 1618 C C . GLY B 1 63 ? 49.304 26.169 15.972 1.00 43.55 62 GLY B C 1
ATOM 1619 O O . GLY B 1 63 ? 48.994 25.252 15.216 1.00 44.20 62 GLY B O 1
ATOM 1620 N N . ASN B 1 64 ? 49.576 25.996 17.266 1.00 44.07 63 ASN B N 1
ATOM 1621 C CA . ASN B 1 64 ? 49.674 24.692 17.917 1.00 44.21 63 ASN B CA 1
ATOM 1622 C C . ASN B 1 64 ? 48.667 24.579 19.044 1.00 44.05 63 ASN B C 1
ATOM 1623 O O . ASN B 1 64 ? 48.103 25.579 19.482 1.00 43.63 63 ASN B O 1
ATOM 1628 N N . ALA B 1 65 ? 48.497 23.354 19.541 1.00 44.06 64 ALA B N 1
ATOM 1629 C CA . ALA B 1 65 ? 47.735 23.100 20.759 1.00 43.65 64 ALA B CA 1
ATOM 1630 C C . ALA B 1 65 ? 48.652 23.159 21.986 1.00 42.60 64 ALA B C 1
ATOM 1631 O O . ALA B 1 65 ? 48.215 22.878 23.100 1.00 42.66 64 ALA B O 1
ATOM 1633 N N . SER B 1 66 ? 49.913 23.548 21.778 1.00 41.62 65 SER B N 1
ATOM 1634 C CA . SER B 1 66 ? 50.914 23.588 22.848 1.00 40.66 65 SER B CA 1
ATOM 1635 C C . SER B 1 66 ? 50.624 24.576 23.992 1.00 39.74 65 SER B C 1
ATOM 1636 O O . SER B 1 66 ? 50.986 24.293 25.121 1.00 39.46 65 SER B O 1
ATOM 1639 N N . PRO B 1 67 ? 49.983 25.731 23.718 1.00 39.50 66 PRO B N 1
ATOM 1640 C CA . PRO B 1 67 ? 49.632 26.610 24.848 1.00 39.62 66 PRO B CA 1
ATOM 1641 C C . PRO B 1 67 ? 48.674 26.005 25.903 1.00 40.52 66 PRO B C 1
ATOM 1642 O O . PRO B 1 67 ? 48.529 26.577 26.989 1.00 40.07 66 PRO B O 1
ATOM 1646 N N . PHE B 1 68 ? 48.033 24.874 25.599 1.00 41.75 67 PHE B N 1
ATOM 1647 C CA . PHE B 1 68 ? 47.273 24.136 26.617 1.00 43.43 67 PHE B CA 1
ATOM 1648 C C . PHE B 1 68 ? 48.212 23.489 27.643 1.00 44.65 67 PHE B C 1
ATOM 1649 O O . PHE B 1 68 ? 47.832 23.293 28.801 1.00 44.48 67 PHE B O 1
ATOM 1657 N N . GLN B 1 69 ? 49.425 23.149 27.209 1.00 46.69 68 GLN B N 1
ATOM 1658 C CA . GLN B 1 69 ? 50.444 22.560 28.089 1.00 48.37 68 GLN B CA 1
ATOM 1659 C C . GLN B 1 69 ? 50.999 23.583 29.073 1.00 50.08 68 GLN B C 1
ATOM 1660 O O . GLN B 1 69 ? 51.458 23.216 30.156 1.00 50.91 68 GLN B O 1
ATOM 1666 N N . ASN B 1 70 ? 50.974 24.859 28.688 1.00 51.88 69 ASN B N 1
ATOM 1667 C CA . ASN B 1 70 ? 51.449 25.938 29.552 1.00 53.28 69 ASN B CA 1
ATOM 1668 C C . ASN B 1 70 ? 50.511 26.154 30.740 1.00 54.71 69 ASN B C 1
ATOM 1669 O O . ASN B 1 70 ? 49.505 26.850 30.618 1.00 54.91 69 ASN B O 1
ATOM 1671 N N . LYS B 1 71 ? 50.835 25.536 31.874 1.00 57.03 70 LYS B N 1
ATOM 1672 C CA . LYS B 1 71 ? 50.099 25.758 33.119 1.00 58.38 70 LYS B CA 1
ATOM 1673 C C . LYS B 1 71 ? 50.589 27.059 33.750 1.00 59.82 70 LYS B C 1
ATOM 1674 O O . LYS B 1 71 ? 51.596 27.058 34.465 1.00 59.85 70 LYS B O 1
ATOM 1676 N N . GLN B 1 72 ? 49.889 28.161 33.473 1.00 61.09 71 GLN B N 1
ATOM 1677 C CA . GLN B 1 72 ? 50.291 29.486 33.963 1.00 62.37 71 GLN B CA 1
ATOM 1678 C C . GLN B 1 72 ? 49.654 29.793 35.321 1.00 63.43 71 GLN B C 1
ATOM 1679 O O . GLN B 1 72 ? 48.464 30.126 35.397 1.00 64.18 71 GLN B O 1
ATOM 1681 N N . GLU B 1 73 ? 50.451 29.679 36.386 1.00 63.24 72 GLU B N 1
ATOM 1682 C CA . GLU B 1 73 ? 49.984 29.958 37.746 1.00 62.89 72 GLU B CA 1
ATOM 1683 C C . GLU B 1 73 ? 49.973 31.469 38.008 1.00 62.36 72 GLU B C 1
ATOM 1684 O O . GLU B 1 73 ? 50.992 32.045 38.403 1.00 62.30 72 GLU B O 1
ATOM 1686 N N . GLU B 1 74 ? 48.824 32.106 37.772 1.00 60.95 73 GLU B N 1
ATOM 1687 C CA . GLU B 1 74 ? 48.670 33.540 38.035 1.00 59.65 73 GLU B CA 1
ATOM 1688 C C . GLU B 1 74 ? 48.477 33.737 39.540 1.00 57.43 73 GLU B C 1
ATOM 1689 O O . GLU B 1 74 ? 47.552 33.173 40.130 1.00 57.80 73 GLU B O 1
ATOM 1695 N N . THR B 1 75 ? 49.361 34.526 40.149 1.00 54.02 74 THR B N 1
ATOM 1696 C CA . THR B 1 75 ? 49.358 34.754 41.597 1.00 52.74 74 THR B CA 1
ATOM 1697 C C . THR B 1 75 ? 48.387 35.863 42.044 1.00 51.44 74 THR B C 1
ATOM 1698 O O . THR B 1 75 ? 47.943 35.871 43.196 1.00 51.74 74 THR B O 1
ATOM 1700 N N . GLU B 1 76 ? 48.058 36.784 41.135 1.00 49.36 75 GLU B N 1
ATOM 1701 C CA . GLU B 1 76 ? 47.214 37.939 41.455 1.00 47.02 75 GLU B CA 1
ATOM 1702 C C . GLU B 1 76 ? 45.759 37.533 41.711 1.00 45.84 75 GLU B C 1
ATOM 1703 O O . GLU B 1 76 ? 45.231 36.654 41.029 1.00 46.17 75 GLU B O 1
ATOM 1709 N N . THR B 1 77 ? 45.133 38.178 42.697 1.00 44.18 76 THR B N 1
ATOM 1710 C CA . THR B 1 77 ? 43.737 37.915 43.069 1.00 42.84 76 THR B CA 1
ATOM 1711 C C . THR B 1 77 ? 42.803 39.105 42.845 1.00 41.12 76 THR B C 1
ATOM 1712 O O . THR B 1 77 ? 41.591 38.923 42.736 1.00 41.75 76 THR B O 1
ATOM 1716 N N . ASP B 1 78 ? 43.351 40.318 42.805 1.00 38.64 77 ASP B N 1
ATOM 1717 C CA . ASP B 1 78 ? 42.547 41.494 42.522 1.00 36.40 77 ASP B CA 1
ATOM 1718 C C . ASP B 1 78 ? 42.053 41.379 41.091 1.00 34.51 77 ASP B C 1
ATOM 1719 O O . ASP B 1 78 ? 42.855 41.330 40.155 1.00 32.72 77 ASP B O 1
ATOM 1724 N N . LEU B 1 79 ? 40.728 41.321 40.945 1.00 33.17 78 LEU B N 1
ATOM 1725 C CA . LEU B 1 79 ? 40.084 41.188 39.644 1.00 31.83 78 LEU B CA 1
ATOM 1726 C C . LEU B 1 79 ? 40.447 42.312 38.690 1.00 30.92 78 LEU B C 1
ATOM 1727 O O . LEU B 1 79 ? 40.630 42.063 37.501 1.00 30.51 78 LEU B O 1
ATOM 1732 N N . ASN B 1 80 ? 40.528 43.540 39.205 1.00 31.00 79 ASN B N 1
ATOM 1733 C CA . ASN B 1 80 ? 40.795 44.709 38.361 1.00 31.40 79 ASN B CA 1
ATOM 1734 C C . ASN B 1 80 ? 42.207 44.677 37.806 1.00 30.64 79 ASN B C 1
ATOM 1735 O O . ASN B 1 80 ? 42.430 45.047 36.659 1.00 32.32 79 ASN B O 1
ATOM 1740 N N . VAL B 1 81 ? 43.145 44.198 38.613 1.00 30.86 80 VAL B N 1
ATOM 1741 C CA . VAL B 1 81 ? 44.527 43.995 38.176 1.00 30.48 80 VAL B CA 1
ATOM 1742 C C . VAL B 1 81 ? 44.626 42.802 37.208 1.00 30.68 80 VAL B C 1
ATOM 1743 O O . VAL B 1 81 ? 45.369 42.850 36.230 1.00 32.36 80 VAL B O 1
ATOM 1747 N N . LEU B 1 82 ? 43.884 41.731 37.480 1.00 30.58 81 LEU B N 1
ATOM 1748 C CA . LEU B 1 82 ? 43.817 40.603 36.546 1.00 30.81 81 LEU B CA 1
ATOM 1749 C C . LEU B 1 82 ? 43.247 41.057 35.200 1.00 30.95 81 LEU B C 1
ATOM 1750 O O . LEU B 1 82 ? 43.794 40.737 34.148 1.00 31.51 81 LEU B O 1
ATOM 1755 N N . ALA B 1 83 ? 42.162 41.827 35.243 1.00 31.30 82 ALA B N 1
ATOM 1756 C CA . ALA B 1 83 ? 41.511 42.328 34.029 1.00 29.87 82 ALA B CA 1
ATOM 1757 C C . ALA B 1 83 ? 42.455 43.178 33.184 1.00 29.55 82 ALA B C 1
ATOM 1758 O O . ALA B 1 83 ? 42.555 42.976 31.975 1.00 29.00 82 ALA B O 1
ATOM 1760 N N . LYS B 1 84 ? 43.145 44.114 33.827 1.00 30.62 83 LYS B N 1
ATOM 1761 C CA . LYS B 1 84 ? 44.095 45.003 33.147 1.00 32.82 83 LYS B CA 1
ATOM 1762 C C . LYS B 1 84 ? 45.278 44.247 32.545 1.00 31.38 83 LYS B C 1
ATOM 1763 O O . LYS B 1 84 ? 45.603 44.429 31.383 1.00 31.61 83 LYS B O 1
ATOM 1769 N N . THR B 1 85 ? 45.915 43.410 33.352 1.00 31.31 84 THR B N 1
ATOM 1770 C CA . THR B 1 85 ? 47.066 42.615 32.918 1.00 31.31 84 THR B CA 1
ATOM 1771 C C . THR B 1 85 ? 46.767 41.681 31.742 1.00 30.31 84 THR B C 1
ATOM 1772 O O . THR B 1 85 ? 47.511 41.650 30.762 1.00 29.48 84 THR B O 1
ATOM 1776 N N . TYR B 1 86 ? 45.676 40.927 31.847 1.00 30.38 85 TYR B N 1
ATOM 1777 C CA . TYR B 1 86 ? 45.284 39.982 30.797 1.00 30.35 85 TYR B CA 1
ATOM 1778 C C . TYR B 1 86 ? 44.820 40.665 29.510 1.00 29.76 85 TYR B C 1
ATOM 1779 O O . TYR B 1 86 ? 44.976 40.115 28.423 1.00 29.50 85 TYR B O 1
ATOM 1788 N N . THR B 1 87 ? 44.235 41.848 29.638 1.00 31.05 86 THR B N 1
ATOM 1789 C CA . THR B 1 87 ? 43.815 42.641 28.486 1.00 31.05 86 THR B CA 1
ATOM 1790 C C . THR B 1 87 ? 45.045 43.122 27.733 1.00 32.15 86 THR B C 1
ATOM 1791 O O . THR B 1 87 ? 45.109 42.994 26.512 1.00 32.75 86 THR B O 1
ATOM 1795 N N . GLU B 1 88 ? 46.025 43.652 28.471 1.00 32.42 87 GLU B N 1
ATOM 1796 C CA . GLU B 1 88 ? 47.300 44.084 27.899 1.00 33.13 87 GLU B CA 1
ATOM 1797 C C . GLU B 1 88 ? 48.047 42.928 27.211 1.00 31.43 87 GLU B C 1
ATOM 1798 O O . GLU B 1 88 ? 48.576 43.091 26.114 1.00 30.84 87 GLU B O 1
ATOM 1804 N N . LYS B 1 89 ? 48.086 41.769 27.857 1.00 30.05 88 LYS B N 1
ATOM 1805 C CA . LYS B 1 89 ? 48.724 40.586 27.275 1.00 31.07 88 LYS B CA 1
ATOM 1806 C C . LYS B 1 89 ? 48.015 40.085 26.007 1.00 29.92 88 LYS B C 1
ATOM 1807 O O . LYS B 1 89 ? 48.669 39.628 25.061 1.00 30.19 88 LYS B O 1
ATOM 1813 N N . THR B 1 90 ? 46.686 40.150 26.003 1.00 28.30 89 THR B N 1
ATOM 1814 C CA . THR B 1 90 ? 45.907 39.659 24.876 1.00 26.91 89 THR B CA 1
ATOM 1815 C C . THR B 1 90 ? 45.994 40.627 23.697 1.00 26.04 89 THR B C 1
ATOM 1816 O O . THR B 1 90 ? 46.155 40.197 22.563 1.00 25.57 89 THR B O 1
ATOM 1820 N N . VAL B 1 91 ? 45.916 41.928 23.970 1.00 25.73 90 VAL B N 1
ATOM 1821 C CA . VAL B 1 91 ? 46.100 42.954 22.935 1.00 24.97 90 VAL B CA 1
ATOM 1822 C C . VAL B 1 91 ? 47.491 42.846 22.274 1.00 25.21 90 VAL B C 1
ATOM 1823 O O . VAL B 1 91 ? 47.625 42.875 21.044 1.00 24.21 90 VAL B O 1
ATOM 1827 N N . ALA B 1 92 ? 48.522 42.690 23.092 1.00 24.60 91 ALA B N 1
ATOM 1828 C CA . ALA B 1 92 ? 49.883 42.534 22.583 1.00 25.64 91 ALA B CA 1
ATOM 1829 C C . ALA B 1 92 ? 49.993 41.348 21.616 1.00 27.64 91 ALA B C 1
ATOM 1830 O O . ALA B 1 92 ? 50.684 41.436 20.600 1.00 29.22 91 ALA B O 1
ATOM 1832 N N . ILE B 1 93 ? 49.284 40.255 21.896 1.00 29.04 92 ILE B N 1
ATOM 1833 C CA . ILE B 1 93 ? 49.251 39.131 20.956 1.00 29.11 92 ILE B CA 1
ATOM 1834 C C . ILE B 1 93 ? 48.443 39.481 19.694 1.00 30.76 92 ILE B C 1
ATOM 1835 O O . ILE B 1 93 ? 48.935 39.307 18.568 1.00 31.05 92 ILE B O 1
ATOM 1840 N N . LEU B 1 94 ? 47.221 39.983 19.890 1.00 30.68 93 LEU B N 1
ATOM 1841 C CA . LEU B 1 94 ? 46.329 40.312 18.782 1.00 31.19 93 LEU B CA 1
ATOM 1842 C C . LEU B 1 94 ? 46.942 41.317 17.798 1.00 33.19 93 LEU B C 1
ATOM 1843 O O . LEU B 1 94 ? 46.804 41.152 16.584 1.00 32.19 93 LEU B O 1
ATOM 1848 N N . GLU B 1 95 ? 47.626 42.337 18.330 1.00 35.21 94 GLU B N 1
ATOM 1849 C CA . GLU B 1 95 ? 48.307 43.369 17.523 1.00 37.43 94 GLU B CA 1
ATOM 1850 C C . GLU B 1 95 ? 49.279 42.824 16.477 1.00 38.02 94 GLU B C 1
ATOM 1851 O O . GLU B 1 95 ? 49.540 43.469 15.471 1.00 39.24 94 GLU B O 1
ATOM 1857 N N . GLN B 1 96 ? 49.868 41.672 16.757 1.00 38.62 95 GLN B N 1
ATOM 1858 C CA . GLN B 1 96 ? 50.925 41.131 15.921 1.00 39.16 95 GLN B CA 1
ATOM 1859 C C . GLN B 1 96 ? 50.427 40.055 14.970 1.00 39.45 95 GLN B C 1
ATOM 1860 O O . GLN B 1 96 ? 51.135 39.700 14.038 1.00 40.62 95 GLN B O 1
ATOM 1866 N N . LEU B 1 97 ? 49.215 39.540 15.194 1.00 39.81 96 LEU B N 1
ATOM 1867 C CA . LEU B 1 97 ? 48.690 38.454 14.376 1.00 39.64 96 LEU B CA 1
ATOM 1868 C C . LEU B 1 97 ? 48.600 38.845 12.906 1.00 40.14 96 LEU B C 1
ATOM 1869 O O . LEU B 1 97 ? 47.997 39.860 12.560 1.00 41.09 96 LEU B O 1
ATOM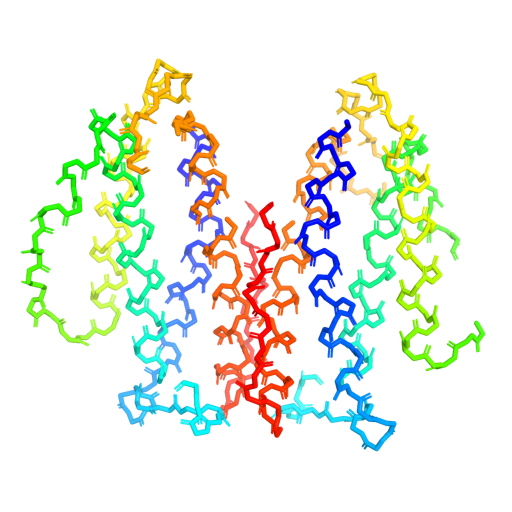 1874 N N . THR B 1 98 ? 49.214 38.020 12.060 1.00 40.77 97 THR B N 1
ATOM 1875 C CA . THR B 1 98 ? 49.279 38.234 10.615 1.00 40.51 97 THR B CA 1
ATOM 1876 C C . THR B 1 98 ? 48.149 37.480 9.901 1.00 40.99 97 THR B C 1
ATOM 1877 O O . THR B 1 98 ? 47.577 36.530 10.442 1.00 40.42 97 THR B O 1
ATOM 1881 N N . GLU B 1 99 ? 47.826 37.916 8.688 1.00 41.70 98 GLU B N 1
ATOM 1882 C CA . GLU B 1 99 ? 46.781 37.269 7.889 1.00 42.96 98 GLU B CA 1
ATOM 1883 C C . GLU B 1 99 ? 47.103 35.792 7.645 1.00 42.45 98 GLU B C 1
ATOM 1884 O O . GLU B 1 99 ? 46.204 34.969 7.536 1.00 42.13 98 GLU B O 1
ATOM 1890 N N . GLU B 1 100 ? 48.396 35.478 7.588 1.00 42.79 99 GLU B N 1
ATOM 1891 C CA . GLU B 1 100 ? 48.895 34.105 7.480 1.00 43.72 99 GLU B CA 1
ATOM 1892 C C . GLU B 1 100 ? 48.494 33.277 8.694 1.00 41.44 99 GLU B C 1
ATOM 1893 O O . GLU B 1 100 ? 48.041 32.136 8.555 1.00 40.91 99 GLU B O 1
ATOM 1899 N N . GLN B 1 101 ? 48.693 33.847 9.883 1.00 39.56 100 GLN B N 1
ATOM 1900 C CA . GLN B 1 101 ? 48.308 33.198 11.140 1.00 37.57 100 GLN B CA 1
ATOM 1901 C C . GLN B 1 101 ? 46.789 33.034 11.271 1.00 35.88 100 GLN B C 1
ATOM 1902 O O . GLN B 1 101 ? 46.315 32.075 11.865 1.00 34.56 100 GLN B O 1
ATOM 1908 N N . LEU B 1 102 ? 46.041 33.973 10.700 1.00 36.17 101 LEU B N 1
ATOM 1909 C CA . LEU B 1 102 ? 44.583 33.911 10.672 1.00 36.04 101 LEU B CA 1
ATOM 1910 C C . LEU B 1 102 ? 44.073 32.913 9.633 1.00 37.42 101 LEU B C 1
ATOM 1911 O O . LEU B 1 102 ? 43.082 32.221 9.870 1.00 38.35 101 LEU B O 1
ATOM 1916 N N . ASP B 1 103 ? 44.753 32.842 8.488 1.00 38.87 102 ASP B N 1
ATOM 1917 C CA . ASP B 1 103 ? 44.334 31.980 7.378 1.00 39.41 102 ASP B CA 1
ATOM 1918 C C . ASP B 1 103 ? 44.687 30.510 7.582 1.00 39.52 102 ASP B C 1
ATOM 1919 O O . ASP B 1 103 ? 43.960 29.630 7.119 1.00 40.06 102 ASP B O 1
ATOM 1924 N N . ARG B 1 104 ? 45.780 30.242 8.288 1.00 39.77 103 ARG B N 1
ATOM 1925 C CA . ARG B 1 104 ? 46.285 28.875 8.425 1.00 40.80 103 ARG B CA 1
ATOM 1926 C C . ARG B 1 104 ? 45.443 27.996 9.334 1.00 41.55 103 ARG B C 1
ATOM 1927 O O . ARG B 1 104 ? 44.794 28.468 10.260 1.00 41.57 103 ARG B O 1
ATOM 1935 N N . GLU B 1 105 ? 45.500 26.700 9.059 1.00 42.30 104 GLU B N 1
ATOM 1936 C CA . GLU B 1 105 ? 44.841 25.683 9.859 1.00 42.85 104 GLU B CA 1
ATOM 1937 C C . GLU B 1 105 ? 45.654 25.353 11.112 1.00 41.15 104 GLU B C 1
ATOM 1938 O O . GLU B 1 105 ? 46.859 25.119 11.035 1.00 40.82 104 GLU B O 1
ATOM 1944 N N . ILE B 1 106 ? 44.980 25.348 12.258 1.00 40.26 105 ILE B N 1
ATOM 1945 C CA . ILE B 1 106 ? 45.561 24.903 13.517 1.00 39.85 105 ILE B CA 1
ATOM 1946 C C . ILE B 1 106 ? 45.102 23.459 13.741 1.00 40.87 105 ILE B C 1
ATOM 1947 O O . ILE B 1 106 ? 43.896 23.195 13.806 1.00 38.41 105 ILE B O 1
ATOM 1952 N N . ASP B 1 107 ? 46.055 22.530 13.838 1.00 43.16 106 ASP B N 1
ATOM 1953 C CA . ASP B 1 107 ? 45.735 21.110 14.079 1.00 45.33 106 ASP B CA 1
ATOM 1954 C C . ASP B 1 107 ? 45.508 20.819 15.575 1.00 46.30 106 ASP B C 1
ATOM 1955 O O . ASP B 1 107 ? 46.472 20.721 16.343 1.00 47.07 106 ASP B O 1
ATOM 1960 N N . LEU B 1 108 ? 44.242 20.665 15.974 1.00 47.64 107 LEU B N 1
ATOM 1961 C CA . LEU B 1 108 ? 43.881 20.387 17.375 1.00 48.79 107 LEU B CA 1
ATOM 1962 C C . LEU B 1 108 ? 43.225 19.004 17.581 1.00 49.78 107 LEU B C 1
ATOM 1963 O O . LEU B 1 108 ? 42.345 18.605 16.814 1.00 51.17 107 LEU B O 1
ATOM 1968 N N . THR B 1 109 ? 43.654 18.293 18.630 1.00 49.87 108 THR B N 1
ATOM 1969 C CA . THR B 1 109 ? 43.136 16.954 18.974 1.00 48.10 108 THR B CA 1
ATOM 1970 C C . THR B 1 109 ? 41.608 16.879 18.933 1.00 48.72 108 THR B C 1
ATOM 1971 O O . THR B 1 109 ? 41.034 16.018 18.261 1.00 48.58 108 THR B O 1
ATOM 1975 N N . LYS B 1 115 ? 40.560 20.285 13.549 1.00 48.83 114 LYS B N 1
ATOM 1976 C CA . LYS B 1 115 ? 41.339 21.284 12.829 1.00 47.35 114 LYS B CA 1
ATOM 1977 C C . LYS B 1 115 ? 40.493 22.541 12.660 1.00 45.69 114 LYS B C 1
ATOM 1978 O O . LYS B 1 115 ? 39.291 22.459 12.389 1.00 45.34 114 LYS B O 1
ATOM 1980 N N . VAL B 1 116 ? 41.122 23.699 12.841 1.00 42.98 115 VAL B N 1
ATOM 1981 C CA . VAL B 1 116 ? 40.424 24.983 12.796 1.00 40.69 115 VAL B CA 1
ATOM 1982 C C . VAL B 1 116 ? 41.403 26.064 12.356 1.00 37.96 115 VAL B C 1
ATOM 1983 O O . VAL B 1 116 ? 42.580 26.010 12.700 1.00 37.13 115 VAL B O 1
ATOM 1987 N N . THR B 1 117 ? 40.924 27.018 11.565 1.00 35.83 116 THR B N 1
ATOM 1988 C CA . THR B 1 117 ? 41.747 28.147 11.129 1.00 34.25 116 THR B CA 1
ATOM 1989 C C . THR B 1 117 ? 41.888 29.156 12.249 1.00 34.16 116 THR B C 1
ATOM 1990 O O . THR B 1 117 ? 40.982 29.294 13.064 1.00 34.64 116 THR B O 1
ATOM 1994 N N . GLY B 1 118 ? 43.000 29.883 12.275 1.00 33.53 117 GLY B N 1
ATOM 1995 C CA . GLY B 1 118 ? 43.191 30.940 13.265 1.00 32.87 117 GLY B CA 1
ATOM 1996 C C . GLY B 1 118 ? 41.993 31.880 13.316 1.00 32.75 117 GLY B C 1
ATOM 1997 O O . GLY B 1 118 ? 41.549 32.261 14.400 1.00 32.20 117 GLY B O 1
ATOM 1998 N N . ARG B 1 119 ? 41.468 32.232 12.139 1.00 33.22 118 ARG B N 1
ATOM 1999 C CA . ARG B 1 119 ? 40.315 33.129 12.006 1.00 34.94 118 ARG B CA 1
ATOM 2000 C C . ARG B 1 119 ? 39.071 32.565 12.685 1.00 33.27 118 ARG B C 1
ATOM 2001 O O . ARG B 1 119 ? 38.391 33.268 13.432 1.00 34.97 118 ARG B O 1
ATOM 2009 N N . ALA B 1 120 ? 38.770 31.298 12.427 1.00 30.92 119 ALA B N 1
ATOM 2010 C CA . ALA B 1 120 ? 37.577 30.682 12.994 1.00 29.20 119 ALA B CA 1
ATOM 2011 C C . ALA B 1 120 ? 37.694 30.522 14.527 1.00 28.24 119 ALA B C 1
ATOM 2012 O O . ALA B 1 120 ? 36.694 30.620 15.245 1.00 27.02 119 ALA B O 1
ATOM 2014 N N . LEU B 1 121 ? 38.907 30.297 15.027 1.00 26.93 120 LEU B N 1
ATOM 2015 C CA . LEU B 1 121 ? 39.125 30.231 16.467 1.00 28.00 120 LEU B CA 1
ATOM 2016 C C . LEU B 1 121 ? 39.018 31.640 17.102 1.00 27.86 120 LEU B C 1
ATOM 2017 O O . LEU B 1 121 ? 38.633 31.771 18.257 1.00 27.73 120 LEU B O 1
ATOM 2022 N N . LEU B 1 122 ? 39.359 32.683 16.346 1.00 28.09 121 LEU B N 1
ATOM 2023 C CA . LEU B 1 122 ? 39.228 34.057 16.832 1.00 27.44 121 LEU B CA 1
ATOM 2024 C C . LEU B 1 122 ? 37.750 34.434 17.007 1.00 28.11 121 LEU B C 1
ATOM 2025 O O . LEU B 1 122 ? 37.378 35.044 18.004 1.00 28.73 121 LEU B O 1
ATOM 2030 N N . GLN B 1 123 ? 36.917 34.057 16.039 1.00 28.54 122 GLN B N 1
ATOM 2031 C CA . GLN B 1 123 ? 35.481 34.314 16.107 1.00 30.48 122 GLN B CA 1
ATOM 2032 C C . GLN B 1 123 ? 34.866 33.560 17.293 1.00 30.29 122 GLN B C 1
ATOM 2033 O O . GLN B 1 123 ? 33.977 34.061 17.983 1.00 30.33 122 GLN B O 1
ATOM 2039 N N . LEU B 1 124 ? 35.343 32.341 17.495 1.00 29.79 123 LEU B N 1
ATOM 2040 C CA . LEU B 1 124 ? 34.918 31.500 18.594 1.00 30.76 123 LEU B CA 1
ATOM 2041 C C . LEU B 1 124 ? 35.297 32.158 19.938 1.00 30.05 123 LEU B C 1
ATOM 2042 O O . LEU B 1 124 ? 34.511 32.159 20.881 1.00 28.56 123 LEU B O 1
ATOM 2047 N N . ALA B 1 125 ? 36.509 32.710 20.008 1.00 29.00 124 ALA B N 1
ATOM 2048 C CA . ALA B 1 125 ? 36.979 33.433 21.183 1.00 27.92 124 ALA B CA 1
ATOM 2049 C C . ALA B 1 125 ? 36.140 34.689 21.458 1.00 27.85 124 ALA B C 1
ATOM 2050 O O . ALA B 1 125 ? 35.857 35.030 22.619 1.00 27.75 124 ALA B O 1
ATOM 2060 N N . GLU B 1 127 ? 32.949 35.198 20.472 1.00 22.92 126 GLU B N 1
ATOM 2061 C CA . GLU B 1 127 ? 31.589 34.833 20.863 1.00 22.67 126 GLU B CA 1
ATOM 2062 C C . GLU B 1 127 ? 31.542 34.327 22.296 1.00 23.28 126 GLU B C 1
ATOM 2063 O O . GLU B 1 127 ? 30.535 34.500 22.995 1.00 24.32 126 GLU B O 1
ATOM 2069 N N . HIS B 1 128 ? 32.637 33.714 22.727 1.00 24.65 127 HIS B N 1
ATOM 2070 C CA . HIS B 1 128 ? 32.783 33.226 24.099 1.00 25.24 127 HIS B CA 1
ATOM 2071 C C . HIS B 1 128 ? 32.844 34.408 25.069 1.00 24.32 127 HIS B C 1
ATOM 2072 O O . HIS B 1 128 ? 32.184 34.415 26.118 1.00 24.41 127 HIS B O 1
ATOM 2079 N N . GLU B 1 129 ? 33.625 35.417 24.699 1.00 23.98 128 GLU B N 1
ATOM 2080 C CA . GLU B 1 129 ? 33.678 36.673 25.445 1.00 22.90 128 GLU B CA 1
ATOM 2081 C C . GLU B 1 129 ? 32.285 37.287 25.550 1.00 21.15 128 GLU B C 1
ATOM 2082 O O . GLU B 1 129 ? 31.845 37.655 26.629 1.00 19.73 128 GLU B O 1
ATOM 2088 N N . ILE B 1 130 ? 31.613 37.390 24.410 1.00 20.76 129 ILE B N 1
ATOM 2089 C CA . ILE B 1 130 ? 30.320 38.058 24.320 1.00 20.58 129 ILE B CA 1
ATOM 2090 C C . ILE B 1 130 ? 29.281 37.312 25.140 1.00 21.24 129 ILE B C 1
ATOM 2091 O O . ILE B 1 130 ? 28.513 37.931 25.863 1.00 23.67 129 ILE B O 1
ATOM 2096 N N . HIS B 1 131 ? 29.288 35.985 25.048 1.00 21.33 130 HIS B N 1
ATOM 2097 C CA . HIS B 1 131 ? 28.430 35.139 25.878 1.00 19.82 130 HIS B CA 1
ATOM 2098 C C . HIS B 1 131 ? 28.572 35.420 27.373 1.00 20.82 130 HIS B C 1
ATOM 2099 O O . HIS B 1 131 ? 27.583 35.721 28.048 1.00 20.66 130 HIS B O 1
ATOM 2106 N N . HIS B 1 132 ? 29.799 35.303 27.882 1.00 21.96 131 HIS B N 1
ATOM 2107 C CA . HIS B 1 132 ? 30.080 35.424 29.318 1.00 21.31 131 HIS B CA 1
ATOM 2108 C C . HIS B 1 132 ? 29.957 36.868 29.852 1.00 22.10 131 HIS B C 1
ATOM 2109 O O . HIS B 1 132 ? 29.656 37.088 31.034 1.00 20.92 131 HIS B O 1
ATOM 2116 N N . LYS B 1 133 ? 30.195 37.854 28.993 1.00 23.34 132 LYS B N 1
ATOM 2117 C CA . LYS B 1 133 ? 29.890 39.237 29.349 1.00 23.59 132 LYS B CA 1
ATOM 2118 C C . LYS B 1 133 ? 28.368 39.353 29.502 1.00 24.59 132 LYS B C 1
ATOM 2119 O O . LYS B 1 133 ? 27.883 40.077 30.374 1.00 25.72 132 L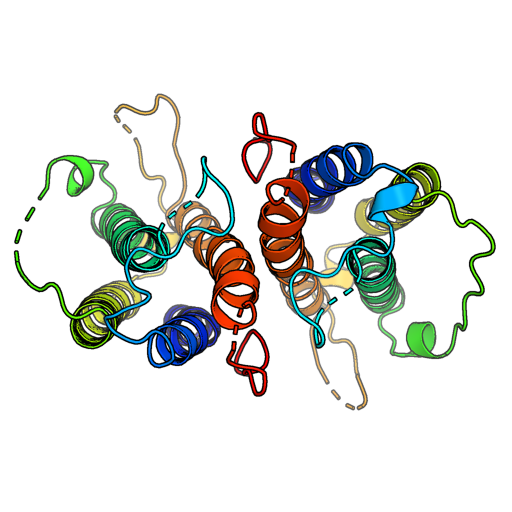YS B O 1
ATOM 2125 N N . GLY B 1 134 ? 27.625 38.625 28.666 1.00 24.94 133 GLY B N 1
ATOM 2126 C CA . GLY B 1 134 ? 26.167 38.535 28.785 1.00 23.57 133 GLY B CA 1
ATOM 2127 C C . GLY B 1 134 ? 25.738 37.992 30.140 1.00 24.46 133 GLY B C 1
ATOM 2128 O O . GLY B 1 134 ? 24.797 38.507 30.745 1.00 25.42 133 GLY B O 1
ATOM 2129 N N . ASN B 1 135 ? 26.421 36.946 30.616 1.00 24.53 134 ASN B N 1
ATOM 2130 C CA . ASN B 1 135 ? 26.212 36.447 31.981 1.00 23.49 134 ASN B CA 1
ATOM 2131 C C . ASN B 1 135 ? 26.525 37.544 32.981 1.00 23.55 134 ASN B C 1
ATOM 2132 O O . ASN B 1 135 ? 25.752 37.789 33.899 1.00 23.87 134 ASN B O 1
ATOM 2137 N N . LEU B 1 136 ? 27.674 38.188 32.797 1.00 23.93 135 LEU B N 1
ATOM 2138 C CA . LEU B 1 136 ? 28.207 39.140 33.769 1.00 24.06 135 LEU B CA 1
ATOM 2139 C C . LEU B 1 136 ? 27.286 40.331 34.014 1.00 24.23 135 LEU B C 1
ATOM 2140 O O . LEU B 1 136 ? 27.195 40.795 35.130 1.00 25.52 135 LEU B O 1
ATOM 2145 N N . PHE B 1 137 ? 26.617 40.814 32.967 1.00 24.58 136 PHE B N 1
ATOM 2146 C CA . PHE B 1 137 ? 25.647 41.896 33.073 1.00 24.76 136 PHE B CA 1
ATOM 2147 C C . PHE B 1 137 ? 24.547 41.609 34.115 1.00 26.40 136 PHE B C 1
ATOM 2148 O O . PHE B 1 137 ? 24.153 42.502 34.871 1.00 24.96 136 PHE B O 1
ATOM 2156 N N . VAL B 1 138 ? 24.049 40.374 34.143 1.00 26.43 137 VAL B N 1
ATOM 2157 C CA . VAL B 1 138 ? 23.008 40.004 35.098 1.00 25.49 137 VAL B CA 1
ATOM 2158 C C . VAL B 1 138 ? 23.599 39.897 36.506 1.00 26.38 137 VAL B C 1
ATOM 2159 O O . VAL B 1 138 ? 22.977 40.346 37.462 1.00 27.33 137 VAL B O 1
ATOM 2163 N N . TYR B 1 139 ? 24.814 39.352 36.631 1.00 27.22 138 TYR B N 1
ATOM 2164 C CA . TYR B 1 139 ? 25.534 39.329 37.921 1.00 27.61 138 TYR B CA 1
ATOM 2165 C C . TYR B 1 139 ? 25.601 40.731 38.527 1.00 28.62 138 TYR B C 1
ATOM 2166 O O . TYR B 1 139 ? 25.164 40.955 39.664 1.00 30.89 138 TYR B O 1
ATOM 2175 N N . VAL B 1 140 ? 26.146 41.666 37.754 1.00 27.99 139 VAL B N 1
ATOM 2176 C CA . VAL B 1 140 ? 26.404 43.039 38.215 1.00 27.23 139 VAL B CA 1
ATOM 2177 C C . VAL B 1 140 ? 25.129 43.810 38.552 1.00 27.92 139 VAL B C 1
ATOM 2178 O O . VAL B 1 140 ? 25.086 44.595 39.514 1.00 26.74 139 VAL B O 1
ATOM 2182 N N . ARG B 1 141 ? 24.099 43.592 37.744 1.00 29.05 140 ARG B N 1
ATOM 2183 C CA . ARG B 1 141 ? 22.773 44.168 37.964 1.00 31.02 140 ARG B CA 1
ATOM 2184 C C . ARG B 1 141 ? 22.193 43.697 39.308 1.00 30.81 140 ARG B C 1
ATOM 2185 O O . ARG B 1 141 ? 21.591 44.480 40.046 1.00 30.77 140 ARG B O 1
ATOM 2193 N N . GLU B 1 142 ? 22.378 42.412 39.606 1.00 31.43 141 GLU B N 1
ATOM 2194 C CA . GLU B 1 142 ? 21.960 41.809 40.885 1.00 30.94 141 GLU B CA 1
ATOM 2195 C C . GLU B 1 142 ? 22.784 42.249 42.108 1.00 31.18 141 GLU B C 1
ATOM 2196 O O . GLU B 1 142 ? 22.380 42.019 43.250 1.00 30.01 141 GLU B O 1
ATOM 2210 N N . GLY B 1 144 ? 23.394 45.393 42.822 1.00 33.02 143 GLY B N 1
ATOM 2211 C CA . GLY B 1 144 ? 22.959 46.714 43.243 1.00 33.47 143 GLY B CA 1
ATOM 2212 C C . GLY B 1 144 ? 23.214 47.819 42.232 1.00 34.81 143 GLY B C 1
ATOM 2213 O O . GLY B 1 144 ? 22.746 48.940 42.423 1.00 35.09 143 GLY B O 1
ATOM 2214 N N . HIS B 1 145 ? 23.943 47.516 41.159 1.00 35.68 144 HIS B N 1
ATOM 2215 C CA . HIS B 1 145 ? 24.277 48.516 40.138 1.00 36.43 144 HIS B CA 1
ATOM 2216 C C . HIS B 1 145 ? 23.212 48.593 39.051 1.00 37.25 144 HIS B C 1
ATOM 2217 O O . HIS B 1 145 ? 22.838 47.584 38.459 1.00 36.10 144 HIS B O 1
ATOM 2224 N N . THR B 1 146 ? 22.720 49.802 38.808 1.00 39.71 145 THR B N 1
ATOM 2225 C CA . THR B 1 146 ? 21.653 50.030 37.835 1.00 41.21 145 THR B CA 1
ATOM 2226 C C . THR B 1 146 ? 22.096 50.853 36.624 1.00 43.96 145 THR B C 1
ATOM 2227 O O . THR B 1 146 ? 21.370 50.917 35.626 1.00 45.11 145 THR B O 1
ATOM 2231 N N . GLU B 1 147 ? 23.260 51.496 36.705 1.00 45.65 146 GLU B N 1
ATOM 2232 C CA . GLU B 1 147 ? 23.726 52.328 35.604 1.00 47.58 146 GLU B CA 1
ATOM 2233 C C . GLU B 1 147 ? 24.886 51.616 34.924 1.00 46.33 146 GLU B C 1
ATOM 2234 O O . GLU B 1 147 ? 26.059 51.845 35.238 1.00 48.08 146 GLU B O 1
ATOM 2240 N N . LEU B 1 148 ? 24.535 50.731 33.998 1.00 43.13 147 LEU B N 1
ATOM 2241 C CA . LEU B 1 148 ? 25.511 49.860 33.355 1.00 40.71 147 LEU B CA 1
ATOM 2242 C C . LEU B 1 148 ? 25.797 50.305 31.923 1.00 38.85 147 LEU B C 1
ATOM 2243 O O . LEU B 1 148 ? 24.917 50.848 31.242 1.00 37.87 147 LEU B O 1
ATOM 2248 N N . PRO B 1 149 ? 27.036 50.070 31.457 1.00 36.83 148 PRO B N 1
ATOM 2249 C CA . PRO B 1 149 ? 27.359 50.459 30.092 1.00 35.09 148 PRO B CA 1
ATOM 2250 C C . PRO B 1 149 ? 26.522 49.694 29.079 1.00 32.85 148 PRO B C 1
ATOM 2251 O O . PRO B 1 149 ? 25.936 48.655 29.407 1.00 32.33 148 PRO B O 1
ATOM 2255 N N . PHE B 1 150 ? 26.440 50.234 27.871 1.00 30.90 149 PHE B N 1
ATOM 2256 C CA . PHE B 1 150 ? 25.923 49.487 26.742 1.00 29.22 149 PHE B CA 1
ATOM 2257 C C . PHE B 1 150 ? 26.911 48.343 26.533 1.00 26.36 149 PHE B C 1
ATOM 2258 O O . PHE B 1 150 ? 28.108 48.498 26.802 1.00 26.92 149 PHE B O 1
ATOM 2266 N N . TYR B 1 151 ? 26.428 47.209 26.045 1.00 25.14 150 TYR B N 1
ATOM 2267 C CA . TYR B 1 151 ? 27.236 45.986 26.041 1.00 26.48 150 TYR B CA 1
ATOM 2268 C C . TYR B 1 151 ? 28.453 45.994 25.127 1.00 25.90 150 TYR B C 1
ATOM 2269 O O . TYR B 1 151 ? 29.319 45.125 25.246 1.00 26.81 150 TYR B O 1
ATOM 2278 N N . GLN B 1 152 ? 28.514 46.963 24.224 1.00 25.97 151 GLN B N 1
ATOM 2279 C CA . GLN B 1 152 ? 29.643 47.114 23.323 1.00 28.02 151 GLN B CA 1
ATOM 2280 C C . GLN B 1 152 ? 29.928 48.601 23.100 1.00 28.27 151 GLN B C 1
ATOM 2281 O O . GLN B 1 152 ? 29.011 49.379 22.893 1.00 26.65 151 GLN B O 1
ATOM 2287 N N . GLN B 1 153 ? 31.196 48.988 23.151 1.00 30.83 152 GLN B N 1
ATOM 2288 C CA . GLN B 1 153 ? 31.596 50.336 22.767 1.00 33.70 152 GLN B CA 1
ATOM 2289 C C . GLN B 1 153 ? 31.634 50.422 21.243 1.00 36.95 152 GLN B C 1
ATOM 2290 O O . GLN B 1 153 ? 31.835 49.412 20.563 1.00 37.86 152 GLN B O 1
ATOM 2296 N N . ARG B 1 154 ? 31.444 51.622 20.707 1.00 38.84 153 ARG B N 1
ATOM 2297 C CA . ARG B 1 154 ? 31.447 51.820 19.252 1.00 40.64 153 ARG B CA 1
ATOM 2298 C C . ARG B 1 154 ? 32.858 51.664 18.680 1.00 42.01 153 ARG B C 1
ATOM 2299 O O . ARG B 1 154 ? 33.351 50.543 18.488 1.00 44.29 153 ARG B O 1
#

Solvent-accessible surface area: 14235 Å² total

Radius of gyration: 19.42 Å; Cα contacts (8 Å, |Δi|>4): 363; chains: 2; bounding box: 52×42×52 Å

Sequence (280 aa):
NQIVSHFLSHRNVTNELAEEKISKDHYSYKPAETSSAEELVKHILTSFHLFANVIKEGNASPFQNTETDLNVLAKTYTEKTVAILEQQLTEEQLDREIDAFGRKVTGRALLQLAEHEIHHKGNLFVYVREGHTELPFYQQRNQIVSHFLSHRNVTNELAEKISKDHYSYKPAETSSAEELVKHILTSFHLFANVIKEGNASPFQNKQEETETDLNVLAKTYTEKTVAILEQLTEEQLDREIDLTKVTGRALLQLAEHEIHHKGNLFVYVREGHTELPFYQQR